Protein AF-A0A2N5KAE3-F1 (afdb_monomer)

Structure (mmCIF, N/CA/C/O backbone):
data_AF-A0A2N5KAE3-F1
#
_entry.id   AF-A0A2N5KAE3-F1
#
loop_
_atom_site.group_PDB
_atom_site.id
_atom_site.type_symbol
_atom_site.label_atom_id
_atom_site.label_alt_id
_atom_site.label_comp_id
_atom_site.label_asym_id
_atom_site.label_entity_id
_atom_site.label_seq_id
_atom_site.pdbx_PDB_ins_code
_atom_site.Cartn_x
_atom_site.Cartn_y
_a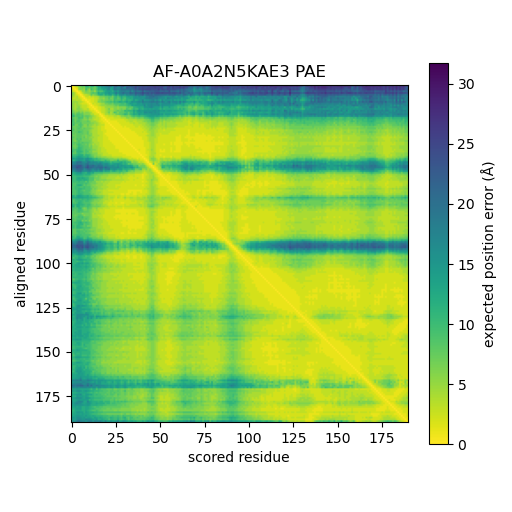tom_site.Cartn_z
_atom_site.occupancy
_atom_site.B_iso_or_equiv
_atom_site.auth_seq_id
_atom_site.auth_comp_id
_atom_site.auth_asym_id
_atom_site.auth_atom_id
_atom_site.pdbx_PDB_model_num
ATOM 1 N N . LYS A 1 1 ? -20.066 -14.697 -28.330 1.00 59.62 1 LYS A N 1
ATOM 2 C CA . LYS A 1 1 ? -19.475 -15.801 -27.531 1.00 59.62 1 LYS A CA 1
ATOM 3 C C . LYS A 1 1 ? -18.032 -15.978 -27.972 1.00 59.62 1 LYS A C 1
ATOM 5 O O . LYS A 1 1 ? -17.812 -16.002 -29.175 1.00 59.62 1 LYS A O 1
ATOM 10 N N . LEU A 1 2 ? -17.093 -16.098 -27.032 1.00 71.88 2 LEU A N 1
ATOM 11 C CA . LEU A 1 2 ? -15.656 -16.248 -27.317 1.00 71.88 2 LEU A CA 1
ATOM 12 C C . LEU A 1 2 ? -15.331 -17.506 -28.150 1.00 71.88 2 LEU A C 1
ATOM 14 O O . LEU A 1 2 ? -14.350 -17.514 -28.876 1.00 71.88 2 LEU A O 1
ATOM 18 N N . THR A 1 3 ? -16.188 -18.531 -28.104 1.00 75.56 3 THR A N 1
ATOM 19 C CA . THR A 1 3 ? -16.020 -19.814 -28.813 1.00 75.56 3 THR A CA 1
ATOM 20 C C . THR A 1 3 ? -16.854 -19.956 -30.089 1.00 75.56 3 THR A C 1
ATOM 22 O O . THR A 1 3 ? -17.119 -21.068 -30.532 1.00 75.56 3 THR A O 1
ATOM 25 N N . GLY A 1 4 ? -17.401 -18.867 -30.638 1.00 79.88 4 GLY A N 1
ATOM 26 C CA . GLY A 1 4 ? -18.246 -18.946 -31.842 1.00 79.88 4 GLY A CA 1
ATOM 27 C C . GLY A 1 4 ? -19.572 -19.714 -31.684 1.00 79.88 4 GLY A C 1
ATOM 28 O O . GLY A 1 4 ? -20.353 -19.750 -32.625 1.00 79.88 4 GLY A O 1
ATOM 29 N N . GLY A 1 5 ? -19.882 -20.267 -30.504 1.00 79.00 5 GLY A N 1
ATOM 30 C CA . GLY A 1 5 ? -21.123 -21.009 -30.244 1.00 79.00 5 GLY A CA 1
ATOM 31 C C . GLY A 1 5 ? -20.917 -22.416 -29.683 1.00 79.00 5 GLY A C 1
ATOM 32 O O . GLY A 1 5 ? -21.844 -22.935 -29.062 1.00 79.00 5 GLY A O 1
ATOM 33 N N . GLU A 1 6 ? -19.719 -22.985 -29.818 1.00 80.44 6 GLU A N 1
ATOM 34 C CA . GLU A 1 6 ? -19.387 -24.340 -29.365 1.00 80.44 6 GLU A CA 1
ATOM 35 C C . GLU A 1 6 ? -18.904 -24.379 -27.906 1.00 80.44 6 GLU A C 1
ATOM 37 O O . GLU A 1 6 ? -18.492 -23.367 -27.326 1.00 80.44 6 GLU A O 1
ATOM 42 N N . SER A 1 7 ? -18.994 -25.559 -27.289 1.00 86.38 7 SER A N 1
ATOM 43 C CA . SER A 1 7 ? -18.488 -25.800 -25.93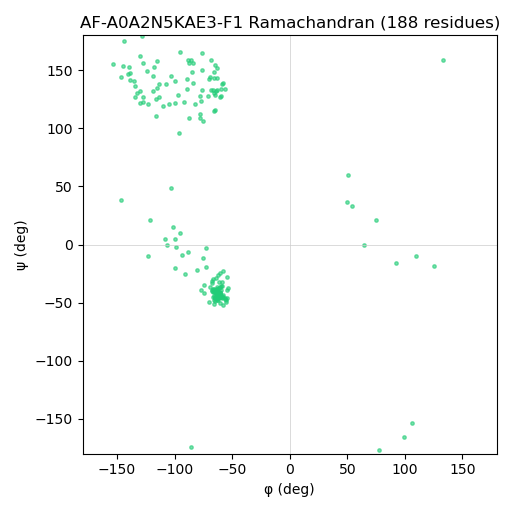5 1.00 86.38 7 SER A CA 1
ATOM 44 C C . SER A 1 7 ? -16.960 -25.749 -25.922 1.00 86.38 7 SER A C 1
ATOM 46 O O . SER A 1 7 ? -16.322 -26.421 -26.727 1.00 86.38 7 SER A O 1
ATOM 48 N N . VAL A 1 8 ? -16.372 -25.029 -24.960 1.00 85.81 8 VAL A N 1
ATOM 49 C CA . VAL A 1 8 ? -14.909 -24.966 -24.750 1.00 85.81 8 VAL A CA 1
ATOM 50 C C . VAL A 1 8 ? -14.266 -26.348 -24.592 1.00 85.81 8 VAL A C 1
ATOM 52 O O . VAL A 1 8 ? -13.110 -26.523 -24.946 1.00 85.81 8 VAL A O 1
ATOM 55 N N . HIS A 1 9 ? -15.016 -27.335 -24.093 1.00 85.81 9 HIS A N 1
ATOM 56 C CA . HIS A 1 9 ? -14.531 -28.700 -23.869 1.00 85.81 9 HIS A CA 1
ATOM 57 C C . HIS A 1 9 ? -14.389 -29.530 -25.151 1.00 85.81 9 HIS A C 1
ATOM 59 O O . HIS A 1 9 ? -13.840 -30.625 -25.097 1.00 85.81 9 HIS A O 1
ATOM 65 N N . LEU A 1 10 ? -14.931 -29.045 -26.271 1.00 88.50 10 LEU A N 1
ATOM 66 C CA . LEU A 1 10 ? -14.898 -29.722 -27.570 1.00 88.50 10 LEU A CA 1
ATOM 67 C C . LEU A 1 10 ? -13.925 -29.058 -28.551 1.00 88.50 10 LEU A C 1
ATOM 69 O O . LEU A 1 10 ? -13.804 -29.516 -29.682 1.00 88.50 10 LEU A O 1
ATOM 73 N N . LEU A 1 11 ? -13.260 -27.977 -28.133 1.00 86.75 11 LEU A N 1
ATOM 74 C CA . LEU A 1 11 ? -12.278 -27.279 -28.949 1.00 86.75 11 LEU A CA 1
ATOM 75 C C . LEU A 1 11 ? -10.890 -27.883 -28.742 1.00 86.75 11 LEU A C 1
ATOM 77 O O . LEU A 1 11 ? -10.501 -28.216 -27.621 1.00 86.75 11 LEU A O 1
ATOM 81 N N . ASP A 1 12 ? -10.130 -27.960 -29.829 1.00 87.31 12 ASP A N 1
ATOM 82 C CA . ASP A 1 12 ? -8.709 -28.272 -29.765 1.00 87.31 12 ASP A CA 1
ATOM 83 C C . ASP A 1 12 ? -7.938 -27.164 -29.040 1.00 87.31 12 ASP A C 1
ATOM 85 O O . ASP A 1 12 ? -8.326 -25.989 -29.029 1.00 87.31 12 ASP A O 1
ATOM 89 N N . TRP A 1 13 ? -6.795 -27.536 -28.465 1.00 88.75 13 TRP A N 1
ATOM 90 C CA . TRP A 1 13 ? -5.877 -26.562 -27.888 1.00 88.75 13 TRP A CA 1
ATOM 91 C C . TRP A 1 13 ? -5.429 -25.544 -28.953 1.00 88.75 13 TRP A C 1
ATOM 93 O O . TRP A 1 13 ? -5.140 -25.935 -30.092 1.00 88.75 13 TRP A O 1
ATOM 103 N N . PRO A 1 14 ? -5.333 -24.243 -28.620 1.00 86.06 14 PRO A N 1
ATOM 104 C CA . PRO A 1 14 ? -4.878 -23.238 -29.568 1.00 86.06 14 PRO A CA 1
ATOM 105 C C . PRO A 1 14 ? -3.468 -23.555 -30.071 1.00 86.06 14 PRO A C 1
ATOM 107 O O . PRO A 1 14 ? -2.571 -23.928 -29.312 1.00 86.06 14 PRO A O 1
ATOM 110 N N . LYS A 1 15 ? -3.259 -23.370 -31.374 1.00 88.06 15 LYS A N 1
ATOM 111 C CA . LYS A 1 15 ? -1.925 -23.473 -31.971 1.00 88.06 15 LYS A CA 1
ATOM 112 C C . LYS A 1 15 ? -1.067 -22.304 -31.491 1.00 88.06 15 LYS A C 1
ATOM 114 O O . LYS A 1 15 ? -1.563 -21.191 -31.326 1.00 88.06 15 LYS A O 1
ATOM 119 N N . THR A 1 16 ? 0.221 -22.556 -31.291 1.00 90.12 16 THR A N 1
ATOM 120 C CA . THR A 1 16 ? 1.186 -21.524 -30.899 1.00 90.12 16 THR A CA 1
ATOM 121 C C . THR A 1 16 ? 1.242 -20.415 -31.948 1.00 90.12 16 THR A C 1
ATOM 123 O O . THR A 1 16 ? 1.417 -20.696 -33.136 1.00 90.12 16 THR A O 1
ATOM 126 N N . GLY A 1 17 ? 1.084 -19.169 -31.502 1.00 87.06 17 GLY A N 1
ATOM 127 C CA . GLY A 1 17 ? 1.242 -17.975 -32.329 1.00 87.06 17 GLY A CA 1
ATOM 128 C C . GLY A 1 17 ? 2.692 -17.493 -32.400 1.00 87.06 17 GLY A C 1
ATOM 129 O O . GLY A 1 17 ? 3.605 -18.134 -31.880 1.00 87.06 17 GLY A O 1
ATOM 130 N N . ALA A 1 18 ? 2.895 -16.340 -33.038 1.00 90.94 18 ALA A N 1
ATOM 131 C CA . ALA A 1 18 ? 4.181 -15.653 -33.024 1.00 90.94 18 ALA A CA 1
ATOM 132 C C . ALA A 1 18 ? 4.477 -15.078 -31.630 1.00 90.94 18 ALA A C 1
ATOM 134 O O . ALA A 1 18 ? 3.575 -14.581 -30.953 1.00 90.94 18 ALA A O 1
ATOM 135 N N . ILE A 1 19 ? 5.745 -15.129 -31.227 1.00 91.31 19 ILE A N 1
ATOM 136 C CA . ILE A 1 19 ? 6.229 -14.521 -29.988 1.00 91.31 19 ILE A CA 1
ATOM 137 C C . ILE A 1 19 ? 6.639 -13.079 -30.288 1.00 91.31 19 ILE A C 1
ATOM 139 O O . ILE A 1 19 ? 7.316 -12.815 -31.281 1.00 91.31 19 ILE A O 1
ATOM 143 N N . ASN A 1 20 ? 6.217 -12.148 -29.434 1.00 92.38 20 ASN A N 1
ATOM 144 C CA . ASN A 1 20 ? 6.686 -10.770 -29.479 1.00 92.38 20 ASN A CA 1
ATOM 145 C C . ASN A 1 20 ? 7.833 -10.598 -28.474 1.00 92.38 20 ASN A C 1
ATOM 147 O O . ASN A 1 20 ? 7.586 -10.382 -27.290 1.00 92.38 20 ASN A O 1
ATOM 151 N N . GLU A 1 21 ? 9.070 -10.713 -28.958 1.00 92.94 21 GLU A N 1
ATOM 152 C CA . GLU A 1 21 ? 10.282 -10.619 -28.130 1.00 92.94 21 GLU A CA 1
ATOM 153 C C . GLU A 1 21 ? 10.383 -9.276 -27.395 1.00 92.94 21 GLU A C 1
ATOM 155 O O . GLU A 1 21 ? 10.735 -9.247 -26.224 1.00 92.94 21 GLU A O 1
ATOM 160 N N . ALA A 1 22 ? 9.946 -8.172 -28.013 1.00 90.06 22 ALA A N 1
ATOM 161 C CA . ALA A 1 22 ? 9.988 -6.857 -27.370 1.00 90.06 22 ALA A CA 1
ATOM 162 C C . ALA A 1 22 ? 9.131 -6.802 -26.093 1.00 90.06 22 ALA A C 1
ATOM 164 O O . ALA A 1 22 ? 9.535 -6.209 -25.097 1.00 90.06 22 ALA A O 1
ATOM 165 N N . VAL A 1 23 ? 7.970 -7.465 -26.097 1.00 91.06 23 VAL A N 1
ATOM 166 C CA . VAL A 1 23 ? 7.113 -7.566 -24.903 1.00 91.06 23 VAL A CA 1
ATOM 167 C C . VAL A 1 23 ? 7.769 -8.441 -23.837 1.00 91.06 23 VAL A C 1
ATOM 169 O O . VAL A 1 23 ? 7.650 -8.154 -22.646 1.00 91.06 23 VAL A O 1
ATOM 172 N N . LEU A 1 24 ? 8.463 -9.509 -24.239 1.00 91.94 24 LEU A N 1
ATOM 173 C CA . LEU A 1 24 ? 9.192 -10.359 -23.298 1.00 91.94 24 LEU A CA 1
ATOM 174 C C . LEU A 1 24 ? 10.345 -9.602 -22.636 1.00 91.94 24 LEU A C 1
ATOM 176 O O . LEU A 1 24 ? 10.508 -9.718 -21.422 1.00 91.94 24 LEU A O 1
ATOM 180 N N . ASP A 1 25 ? 11.075 -8.791 -23.397 1.00 90.94 25 ASP A N 1
ATOM 181 C CA . ASP A 1 25 ? 12.167 -7.961 -22.888 1.00 90.94 25 ASP A CA 1
ATOM 182 C C . ASP A 1 25 ? 11.655 -6.891 -21.913 1.00 90.94 25 ASP A C 1
ATOM 184 O O . ASP A 1 25 ? 12.184 -6.750 -20.807 1.00 90.94 25 ASP A O 1
ATOM 188 N N . GLU A 1 26 ? 10.569 -6.191 -22.260 1.00 93.12 26 GLU A N 1
ATOM 189 C CA . GLU A 1 26 ? 9.921 -5.226 -21.361 1.00 93.12 26 GLU A CA 1
ATOM 190 C C . GLU A 1 26 ? 9.431 -5.896 -20.068 1.00 93.12 26 GLU A C 1
ATOM 192 O O . GLU A 1 26 ? 9.611 -5.353 -18.973 1.00 93.12 26 GLU A O 1
ATOM 197 N N . MET A 1 27 ? 8.864 -7.104 -20.156 1.00 95.06 27 MET A N 1
ATOM 198 C CA . MET A 1 27 ? 8.457 -7.888 -18.983 1.00 95.06 27 MET A CA 1
ATOM 199 C C . MET A 1 27 ? 9.641 -8.342 -18.133 1.00 95.06 27 MET A C 1
ATOM 201 O O . MET A 1 27 ? 9.555 -8.314 -16.903 1.00 95.06 27 MET A O 1
ATOM 205 N N . ALA A 1 28 ? 10.738 -8.762 -18.760 1.00 93.31 28 ALA A N 1
ATOM 206 C CA . ALA A 1 28 ? 11.955 -9.146 -18.058 1.00 93.31 28 ALA A CA 1
ATOM 207 C C . ALA A 1 28 ? 12.529 -7.952 -17.282 1.00 93.31 28 ALA A C 1
ATOM 209 O O . ALA A 1 28 ? 12.807 -8.074 -16.087 1.00 93.31 28 ALA A O 1
ATOM 210 N N . GLN A 1 29 ? 12.609 -6.779 -17.917 1.00 93.81 29 GLN A N 1
ATOM 211 C CA . GLN A 1 29 ? 13.039 -5.545 -17.264 1.00 93.81 29 GLN A CA 1
ATOM 212 C C . GLN A 1 29 ? 12.095 -5.141 -16.119 1.00 93.81 29 GLN A C 1
ATOM 214 O O . GLN A 1 29 ? 12.560 -4.827 -15.024 1.00 93.81 29 GLN A O 1
ATOM 219 N N . THR A 1 30 ? 10.779 -5.198 -16.341 1.00 96.38 30 THR A N 1
ATOM 220 C CA . THR A 1 30 ? 9.753 -4.889 -15.327 1.00 96.38 30 THR A CA 1
ATOM 221 C C . THR A 1 30 ? 9.945 -5.740 -14.070 1.00 96.38 30 THR A C 1
ATOM 223 O O . THR A 1 30 ? 10.021 -5.208 -12.962 1.00 96.38 30 THR A O 1
ATOM 226 N N . ARG A 1 31 ? 10.103 -7.062 -14.231 1.00 96.62 31 ARG A N 1
ATOM 227 C CA . ARG A 1 31 ? 10.353 -7.978 -13.106 1.00 96.62 31 ARG A CA 1
ATOM 228 C C . ARG A 1 31 ? 11.669 -7.670 -12.402 1.00 96.62 31 ARG A C 1
ATOM 230 O O . ARG A 1 31 ? 11.685 -7.600 -11.178 1.00 96.62 31 ARG A O 1
ATOM 237 N N . ALA A 1 32 ? 12.738 -7.415 -13.156 1.00 95.38 32 ALA A N 1
ATOM 238 C CA . ALA A 1 32 ? 14.031 -7.065 -12.577 1.00 95.38 32 ALA A CA 1
ATOM 239 C C . ALA A 1 32 ? 13.954 -5.791 -11.714 1.00 95.38 32 ALA A C 1
ATOM 241 O O . ALA A 1 32 ? 14.551 -5.742 -10.637 1.00 95.38 32 ALA A O 1
ATOM 242 N N . ILE A 1 33 ? 13.191 -4.778 -12.142 1.00 97.12 33 ILE A N 1
ATOM 243 C CA . ILE A 1 33 ? 12.979 -3.551 -11.362 1.00 97.12 33 ILE A CA 1
ATOM 244 C C . ILE A 1 33 ? 12.220 -3.850 -10.065 1.00 97.12 33 ILE A C 1
ATOM 246 O O . ILE A 1 33 ? 12.633 -3.386 -9.001 1.00 97.12 33 ILE A O 1
ATOM 250 N N . ILE A 1 34 ? 11.145 -4.641 -10.136 1.00 97.81 34 ILE A N 1
ATOM 251 C CA . ILE A 1 34 ? 10.343 -5.029 -8.964 1.00 97.81 34 ILE A CA 1
ATOM 252 C C . ILE A 1 34 ? 11.202 -5.795 -7.959 1.00 97.81 34 ILE A C 1
ATOM 254 O O . ILE A 1 34 ? 11.246 -5.434 -6.784 1.00 97.81 34 ILE A O 1
ATOM 258 N N . GLU A 1 35 ? 11.932 -6.813 -8.414 1.00 96.56 35 GLU A N 1
ATOM 259 C CA . GLU A 1 35 ? 12.795 -7.637 -7.564 1.00 96.56 35 GLU A CA 1
ATOM 260 C C . GLU A 1 35 ? 13.860 -6.792 -6.856 1.00 96.56 35 GLU A C 1
ATOM 262 O O . GLU A 1 35 ? 14.029 -6.894 -5.639 1.00 96.56 35 GLU A O 1
ATOM 267 N N . GLN A 1 36 ? 14.533 -5.896 -7.585 1.00 96.06 36 GLN A N 1
ATOM 268 C CA . GLN A 1 36 ? 15.512 -4.983 -6.996 1.00 96.06 36 GLN A CA 1
ATOM 269 C C . GLN A 1 36 ? 14.873 -3.959 -6.045 1.00 96.06 36 GLN A C 1
ATOM 271 O O . GLN A 1 36 ? 15.453 -3.647 -5.001 1.00 96.06 36 GLN A O 1
ATOM 276 N N . GLY A 1 37 ? 13.689 -3.436 -6.373 1.00 96.31 37 GLY A N 1
ATOM 277 C CA . GLY A 1 37 ? 12.939 -2.505 -5.530 1.00 96.31 37 GLY A CA 1
ATOM 278 C C . GLY A 1 37 ? 12.520 -3.140 -4.203 1.00 96.31 37 GLY A C 1
ATOM 279 O O . GLY A 1 37 ? 12.778 -2.586 -3.130 1.00 96.31 37 GLY A O 1
ATOM 280 N N . LEU A 1 38 ? 11.961 -4.351 -4.254 1.00 95.81 38 LEU A N 1
ATOM 281 C CA . LEU A 1 38 ? 11.627 -5.149 -3.074 1.00 95.81 38 LEU A CA 1
ATOM 282 C C . LEU A 1 38 ? 12.884 -5.519 -2.276 1.00 95.81 38 LEU A C 1
ATOM 284 O O . LEU A 1 38 ? 12.893 -5.388 -1.052 1.00 95.81 38 LEU A O 1
ATOM 288 N N . ALA A 1 39 ? 13.980 -5.894 -2.939 1.00 94.25 39 ALA A N 1
ATOM 289 C CA . ALA A 1 39 ? 15.249 -6.154 -2.263 1.00 94.25 39 ALA A CA 1
ATOM 290 C C . ALA A 1 39 ? 15.770 -4.909 -1.519 1.00 94.25 39 ALA A C 1
ATOM 292 O O . ALA A 1 39 ? 16.200 -5.014 -0.370 1.00 94.25 39 ALA A O 1
ATOM 293 N N . LYS A 1 40 ? 15.665 -3.714 -2.116 1.00 94.00 40 LYS A N 1
ATOM 294 C CA . LYS A 1 40 ? 16.045 -2.435 -1.481 1.00 94.00 40 LYS A CA 1
ATOM 295 C C . LYS A 1 40 ? 15.163 -2.057 -0.297 1.00 94.00 40 LYS A C 1
ATOM 297 O O . LYS A 1 40 ? 15.648 -1.419 0.635 1.00 94.00 40 LYS A O 1
ATOM 302 N N . ARG A 1 41 ? 13.894 -2.467 -0.280 1.00 93.56 41 ARG A N 1
ATOM 303 C CA . ARG A 1 41 ? 13.039 -2.354 0.915 1.00 93.56 41 ARG A CA 1
ATOM 304 C C . ARG A 1 41 ? 13.532 -3.239 2.058 1.00 93.56 41 ARG A C 1
ATOM 306 O O . ARG A 1 41 ? 13.495 -2.832 3.218 1.00 93.56 41 ARG A O 1
ATOM 313 N N . MET A 1 42 ? 14.002 -4.438 1.722 1.00 89.00 42 MET A N 1
ATOM 314 C CA . MET A 1 42 ? 14.482 -5.433 2.683 1.00 89.00 42 MET A CA 1
ATOM 315 C C . MET A 1 42 ? 15.915 -5.171 3.160 1.00 89.00 42 MET A C 1
ATOM 317 O O . MET A 1 42 ? 16.294 -5.646 4.231 1.00 89.00 42 MET A O 1
ATOM 321 N N . SER A 1 43 ? 16.707 -4.414 2.395 1.00 86.50 43 SER A N 1
ATOM 322 C CA . SER A 1 43 ? 18.085 -4.089 2.753 1.00 86.50 43 SER A CA 1
ATOM 323 C C . SER A 1 43 ? 18.129 -3.230 4.016 1.00 86.50 43 SER A C 1
ATOM 325 O O . SER A 1 43 ? 17.493 -2.175 4.076 1.00 86.50 43 SER A O 1
ATOM 327 N N . LYS A 1 44 ? 18.938 -3.660 4.981 1.00 83.38 44 LYS A N 1
ATOM 328 C CA . LYS A 1 44 ? 19.242 -2.935 6.211 1.00 83.38 44 LYS A CA 1
ATOM 329 C C . LYS A 1 44 ? 20.724 -2.572 6.213 1.00 83.38 44 LYS A C 1
ATOM 331 O O . LYS A 1 44 ? 21.556 -3.426 5.910 1.00 83.38 44 LYS A O 1
ATOM 336 N N . SER A 1 45 ? 21.045 -1.338 6.574 1.00 78.44 45 SER A N 1
ATOM 337 C CA . SER A 1 45 ? 22.411 -0.882 6.844 1.00 78.44 45 SER A CA 1
ATOM 338 C C . SER A 1 45 ? 22.457 -0.187 8.207 1.00 78.44 45 SER A C 1
ATOM 340 O O . SER A 1 45 ? 21.433 -0.065 8.881 1.00 78.44 45 SER A O 1
ATOM 342 N N . ASP A 1 46 ? 23.634 0.278 8.624 1.00 76.06 46 ASP A N 1
ATOM 343 C CA . ASP A 1 46 ? 23.769 1.066 9.855 1.00 76.06 46 ASP A CA 1
ATOM 344 C C . ASP A 1 46 ? 22.986 2.391 9.787 1.00 76.06 46 ASP A C 1
ATOM 346 O O . ASP A 1 46 ? 22.554 2.908 10.816 1.00 76.06 46 ASP A O 1
ATOM 350 N N . SER A 1 47 ? 22.773 2.922 8.577 1.00 71.19 47 SER A N 1
ATOM 351 C CA . SER A 1 47 ? 22.062 4.179 8.323 1.00 71.19 47 SER A CA 1
ATOM 352 C C . SER A 1 47 ? 20.604 3.997 7.893 1.00 71.19 47 SER A C 1
ATOM 354 O O . SER A 1 47 ? 19.823 4.936 8.012 1.00 71.19 47 SER A O 1
ATOM 356 N N . GLU A 1 48 ? 20.217 2.819 7.394 1.00 74.81 48 GLU A N 1
ATOM 357 C CA . GLU A 1 48 ? 18.891 2.580 6.818 1.00 74.81 48 GLU A CA 1
ATOM 358 C C . GLU A 1 48 ? 18.201 1.368 7.441 1.00 74.81 48 GLU A C 1
ATOM 360 O O . GLU A 1 48 ? 18.721 0.248 7.453 1.00 74.81 48 GLU A O 1
ATOM 365 N N . GLN A 1 49 ? 16.974 1.583 7.912 1.00 80.31 49 GLN A N 1
ATOM 366 C CA . GLN A 1 49 ? 16.122 0.509 8.406 1.00 80.31 49 GLN A CA 1
ATOM 367 C C . GLN A 1 49 ? 15.364 -0.175 7.265 1.00 80.31 49 GLN A C 1
ATOM 369 O O . GLN A 1 49 ? 15.108 0.399 6.206 1.00 80.31 49 GLN A O 1
ATOM 374 N N . GLN A 1 50 ? 14.975 -1.422 7.518 1.00 89.25 50 GLN A N 1
ATOM 375 C CA . GLN A 1 50 ? 14.077 -2.165 6.647 1.00 89.25 50 GLN A CA 1
ATOM 376 C C . GLN A 1 50 ? 12.706 -1.480 6.593 1.00 89.25 50 GLN A C 1
ATOM 378 O O . GLN A 1 50 ? 12.113 -1.190 7.632 1.00 89.25 50 GLN A O 1
ATOM 383 N N . VAL A 1 51 ? 12.164 -1.316 5.386 1.00 91.94 51 VAL A N 1
ATOM 384 C CA . VAL A 1 51 ? 10.832 -0.742 5.172 1.00 91.94 51 VAL A CA 1
ATOM 385 C C . VAL A 1 51 ? 9.888 -1.832 4.684 1.00 91.94 51 VAL A C 1
ATOM 387 O O . VAL A 1 51 ? 10.085 -2.428 3.628 1.00 91.94 51 VAL A O 1
ATOM 390 N N . LYS A 1 52 ? 8.827 -2.103 5.441 1.00 92.19 52 LYS A N 1
ATOM 391 C CA . LYS A 1 52 ? 7.823 -3.108 5.061 1.00 92.19 52 LYS A CA 1
ATOM 392 C C . LYS A 1 52 ? 7.088 -2.660 3.795 1.00 92.19 52 LYS A C 1
ATOM 394 O O . LYS A 1 52 ? 6.787 -1.481 3.659 1.00 92.19 52 LYS A O 1
ATOM 399 N N . VAL A 1 53 ? 6.738 -3.587 2.900 1.00 93.31 53 VAL A N 1
ATOM 400 C CA . VAL A 1 53 ? 6.084 -3.262 1.611 1.00 93.31 53 VAL A CA 1
ATOM 401 C C . VAL A 1 53 ? 4.816 -2.429 1.798 1.00 93.31 53 VAL A C 1
ATOM 403 O O . VAL A 1 53 ? 4.613 -1.462 1.086 1.00 93.31 53 VAL A O 1
ATOM 406 N N . ARG A 1 54 ? 4.014 -2.719 2.825 1.00 91.75 54 ARG A N 1
ATOM 407 C CA . ARG A 1 54 ? 2.803 -1.961 3.191 1.00 91.75 54 ARG A CA 1
ATOM 408 C C . ARG A 1 54 ? 3.020 -0.472 3.501 1.00 91.75 54 ARG A C 1
ATOM 410 O O . ARG A 1 54 ? 2.061 0.287 3.439 1.00 91.75 54 ARG A O 1
ATOM 417 N N . GLN A 1 55 ? 4.240 -0.071 3.872 1.00 95.69 55 GLN A N 1
ATOM 418 C CA . GLN A 1 55 ? 4.591 1.330 4.068 1.00 95.69 55 GLN A CA 1
ATOM 419 C C . GLN A 1 55 ? 4.806 1.932 2.676 1.00 95.69 55 GLN A C 1
ATOM 421 O O . GLN A 1 55 ? 5.788 1.567 2.010 1.00 95.69 55 GLN A O 1
ATOM 426 N N . PRO A 1 56 ? 3.893 2.802 2.207 1.00 96.81 56 PRO A N 1
ATOM 427 C CA . PRO A 1 56 ? 4.069 3.450 0.922 1.00 96.81 56 PRO A CA 1
ATOM 428 C C . PRO A 1 56 ? 5.314 4.330 0.975 1.00 96.81 56 PRO A C 1
ATOM 430 O O . PRO A 1 56 ? 5.624 4.933 2.008 1.00 96.81 56 PRO A O 1
ATOM 433 N N . LEU A 1 57 ? 6.026 4.374 -0.144 1.00 97.06 57 LEU A N 1
ATOM 434 C CA . LEU A 1 57 ? 7.165 5.263 -0.337 1.00 97.06 57 LEU A CA 1
ATOM 435 C C . LEU A 1 57 ? 6.855 6.261 -1.442 1.00 97.06 57 LEU A C 1
ATOM 437 O O . LEU A 1 57 ? 5.983 6.032 -2.281 1.00 97.06 57 LEU A O 1
ATOM 441 N N . ASN A 1 58 ? 7.566 7.379 -1.430 1.00 97.62 58 ASN A N 1
ATOM 442 C CA . ASN A 1 58 ? 7.313 8.458 -2.367 1.00 97.62 58 ASN A CA 1
ATOM 443 C C . ASN A 1 58 ? 7.629 8.026 -3.806 1.00 97.62 58 ASN A C 1
ATOM 445 O O . ASN A 1 58 ? 6.780 8.122 -4.689 1.00 97.62 58 ASN A O 1
ATOM 449 N N . GLN A 1 59 ? 8.820 7.475 -4.044 1.00 97.75 59 GLN A N 1
ATOM 450 C CA . GLN A 1 59 ? 9.228 7.154 -5.407 1.00 97.75 59 GLN A CA 1
ATOM 451 C C . GLN A 1 59 ? 10.241 6.015 -5.520 1.00 97.75 59 GLN A C 1
ATOM 453 O O . GLN A 1 59 ? 11.044 5.760 -4.620 1.00 97.75 59 GLN A O 1
ATOM 458 N N . LEU A 1 60 ? 10.227 5.379 -6.690 1.00 98.06 60 LEU A N 1
ATOM 459 C CA . LEU A 1 60 ? 11.264 4.485 -7.189 1.00 98.06 60 LEU A CA 1
ATOM 460 C C . LEU A 1 60 ? 11.837 5.057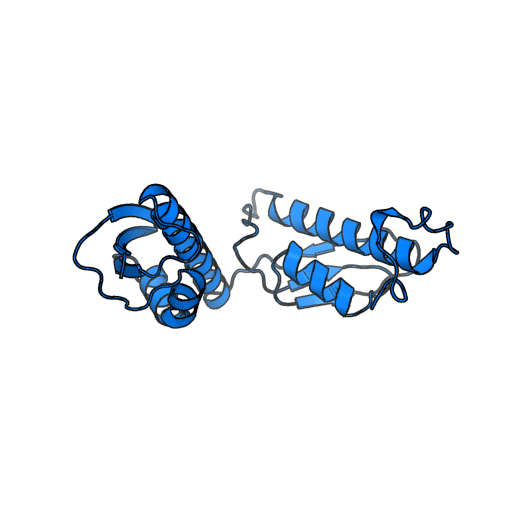 -8.486 1.00 98.06 60 LEU A C 1
ATOM 462 O O . LEU A 1 60 ? 11.095 5.428 -9.393 1.00 98.06 60 LEU A O 1
ATOM 466 N N . GLY A 1 61 ? 13.162 5.097 -8.579 1.00 97.62 61 GLY A N 1
ATOM 467 C CA . GLY A 1 61 ? 13.884 5.418 -9.804 1.00 97.62 61 GLY A CA 1
ATOM 468 C C . GLY A 1 61 ? 14.451 4.158 -10.454 1.00 97.62 61 GLY A C 1
ATOM 469 O O . GLY A 1 61 ? 14.889 3.249 -9.750 1.00 97.62 61 GLY A O 1
ATOM 470 N N . TYR A 1 62 ? 14.490 4.097 -11.782 1.00 96.81 62 TYR A N 1
ATOM 471 C CA . TYR A 1 62 ? 15.158 3.012 -12.508 1.00 96.81 62 TYR A CA 1
ATOM 472 C C . TYR A 1 62 ? 15.933 3.529 -13.723 1.00 96.81 62 TYR A C 1
ATOM 474 O O . TYR A 1 62 ? 15.524 4.510 -14.343 1.00 96.81 62 TYR A O 1
ATOM 482 N N . SER A 1 63 ? 17.051 2.882 -14.058 1.00 94.62 63 SER A N 1
ATOM 483 C CA . SER A 1 63 ? 17.801 3.139 -15.295 1.00 94.62 63 SER A CA 1
ATOM 484 C C . SER A 1 63 ? 17.432 2.167 -16.420 1.00 94.62 63 SER A C 1
ATOM 486 O O . SER A 1 63 ? 16.821 1.121 -16.188 1.00 94.62 63 SER A O 1
ATOM 488 N N . GLY A 1 64 ? 17.840 2.516 -17.639 1.00 90.12 64 GLY A N 1
ATOM 489 C CA . GLY A 1 64 ? 17.633 1.724 -18.850 1.00 90.12 64 GLY A CA 1
ATOM 490 C C . GLY A 1 64 ? 16.452 2.217 -19.683 1.00 90.12 64 GLY A C 1
ATOM 491 O O . GLY A 1 64 ? 15.932 3.321 -19.479 1.00 90.12 64 GLY A O 1
ATOM 492 N N . LYS A 1 65 ? 16.022 1.381 -20.631 1.00 91.12 65 LYS A N 1
ATOM 493 C CA . LYS A 1 65 ? 14.937 1.695 -21.565 1.00 91.12 65 LYS A CA 1
ATOM 494 C C . LYS A 1 65 ? 13.661 2.066 -20.815 1.00 91.12 65 LYS A C 1
ATOM 496 O O . LYS A 1 65 ? 13.263 1.387 -19.870 1.00 91.12 65 LYS A O 1
ATOM 501 N N . ARG A 1 66 ? 13.008 3.144 -21.242 1.00 92.81 66 ARG A N 1
ATOM 502 C CA . ARG A 1 66 ? 11.734 3.559 -20.658 1.00 92.81 66 ARG A CA 1
ATOM 503 C C . ARG A 1 66 ? 10.651 2.522 -20.959 1.00 92.81 66 ARG A C 1
ATOM 505 O O . ARG A 1 66 ? 10.459 2.155 -22.115 1.00 92.81 66 ARG A O 1
ATOM 512 N N . LEU A 1 67 ? 9.933 2.108 -19.922 1.00 93.94 67 LEU A N 1
ATOM 513 C CA . LEU A 1 67 ? 8.801 1.194 -20.022 1.00 93.94 67 LEU A CA 1
ATOM 514 C C . LEU A 1 67 ? 7.499 1.946 -20.331 1.00 93.94 67 LEU A C 1
ATOM 516 O O . LEU A 1 67 ? 7.372 3.149 -20.090 1.00 93.94 67 LEU A O 1
ATOM 520 N N . GLY A 1 68 ? 6.513 1.222 -20.865 1.00 94.75 68 GLY A N 1
ATOM 521 C CA . GLY A 1 68 ? 5.155 1.739 -21.024 1.00 94.75 68 GLY A CA 1
ATOM 522 C C . GLY A 1 68 ? 4.498 2.051 -19.674 1.00 94.75 68 GLY A C 1
ATOM 523 O O . GLY A 1 68 ? 4.788 1.404 -18.669 1.00 94.75 68 GLY A O 1
ATOM 524 N N . GLY A 1 69 ? 3.575 3.018 -19.656 1.00 95.56 69 GLY A N 1
ATOM 525 C CA . GLY A 1 69 ? 2.940 3.493 -18.418 1.00 95.56 69 GLY A CA 1
ATOM 526 C C . GLY A 1 69 ? 2.197 2.407 -17.630 1.00 95.56 69 GLY A C 1
ATOM 527 O O . GLY A 1 69 ? 2.214 2.432 -16.405 1.00 95.56 69 GLY A O 1
ATOM 528 N N . GLU A 1 70 ? 1.616 1.413 -18.310 1.00 96.38 70 GLU A N 1
ATOM 529 C CA . GLU A 1 70 ? 0.977 0.260 -17.654 1.00 96.38 70 GLU A CA 1
ATOM 530 C C . GLU A 1 70 ? 1.986 -0.575 -16.851 1.00 96.38 70 GLU A C 1
ATOM 532 O O . GLU A 1 70 ? 1.681 -1.051 -15.762 1.00 96.38 70 GLU A O 1
ATOM 537 N N . LEU A 1 71 ? 3.217 -0.713 -17.348 1.00 97.25 71 LEU A N 1
ATOM 538 C CA . LEU A 1 71 ? 4.268 -1.472 -16.670 1.00 97.25 71 LEU A CA 1
ATOM 539 C C . LEU A 1 71 ? 4.860 -0.680 -15.511 1.00 97.25 71 LEU A C 1
ATOM 541 O O . LEU A 1 71 ? 5.109 -1.239 -14.447 1.00 97.25 71 LEU A O 1
ATOM 545 N N . GLU A 1 72 ? 5.032 0.632 -15.691 1.00 97.75 72 GLU A N 1
ATOM 546 C CA . GLU A 1 72 ? 5.408 1.537 -14.601 1.00 97.75 72 GLU A CA 1
ATOM 547 C C . GLU A 1 72 ? 4.355 1.519 -13.479 1.00 97.75 72 GLU A C 1
ATOM 549 O O . GLU A 1 72 ? 4.721 1.540 -12.305 1.00 97.75 72 GLU A O 1
ATOM 554 N N . GLN A 1 73 ? 3.065 1.393 -13.813 1.00 98.00 73 GLN A N 1
ATOM 555 C CA . GLN A 1 73 ? 1.996 1.228 -12.827 1.00 98.00 73 GLN A CA 1
ATOM 556 C C . GLN A 1 73 ? 2.092 -0.113 -12.086 1.00 98.00 73 GLN A C 1
ATOM 558 O O . GLN A 1 73 ? 2.019 -0.123 -10.860 1.00 98.00 73 GLN A O 1
ATOM 563 N N . ILE A 1 74 ? 2.327 -1.224 -12.792 1.00 98.00 74 ILE A N 1
ATOM 564 C CA . ILE A 1 74 ? 2.545 -2.532 -12.147 1.00 98.00 74 ILE A CA 1
ATOM 565 C C . ILE A 1 74 ? 3.736 -2.454 -11.180 1.00 98.00 74 ILE A C 1
ATOM 567 O O . ILE A 1 74 ? 3.647 -2.923 -10.049 1.00 98.00 74 ILE A O 1
ATOM 571 N N . ILE A 1 75 ? 4.838 -1.806 -11.579 1.00 98.25 75 ILE A N 1
ATOM 572 C CA . ILE A 1 75 ? 5.994 -1.585 -10.695 1.00 98.25 75 ILE A CA 1
ATOM 573 C C . ILE A 1 75 ? 5.586 -0.774 -9.459 1.00 98.25 75 ILE A C 1
ATOM 575 O O . ILE A 1 75 ? 5.981 -1.116 -8.341 1.00 98.25 75 ILE A O 1
ATOM 579 N N . ALA A 1 76 ? 4.808 0.295 -9.649 1.00 98.25 76 ALA A N 1
ATOM 580 C CA . ALA A 1 76 ? 4.348 1.150 -8.561 1.00 98.25 76 ALA A CA 1
ATOM 581 C C . ALA A 1 76 ? 3.502 0.377 -7.541 1.00 98.25 76 ALA A C 1
ATOM 583 O O . ALA A 1 76 ? 3.694 0.546 -6.337 1.00 98.25 76 ALA A O 1
ATOM 584 N N . GLU A 1 77 ? 2.608 -0.490 -8.014 1.00 97.62 77 GLU A N 1
ATOM 585 C CA . GLU A 1 77 ? 1.720 -1.307 -7.184 1.00 97.62 77 GLU A CA 1
ATOM 586 C C . GLU A 1 77 ? 2.490 -2.406 -6.437 1.00 97.62 77 GLU A C 1
ATOM 588 O O . GLU A 1 77 ? 2.386 -2.503 -5.213 1.00 97.62 77 GLU A O 1
ATOM 593 N N . GLU A 1 78 ? 3.336 -3.168 -7.136 1.00 97.62 78 GLU A N 1
ATOM 594 C CA . GLU A 1 78 ? 4.104 -4.279 -6.555 1.00 97.62 78 GLU A CA 1
ATOM 595 C C . GLU A 1 78 ? 5.140 -3.801 -5.529 1.00 97.62 78 GLU A C 1
ATOM 597 O O . GLU A 1 78 ? 5.319 -4.401 -4.465 1.00 97.62 78 GLU A O 1
ATOM 602 N N . VAL A 1 79 ? 5.815 -2.680 -5.809 1.00 97.19 79 VAL A N 1
ATOM 603 C CA . VAL A 1 79 ? 6.793 -2.087 -4.884 1.00 97.19 79 VAL A CA 1
ATOM 604 C C . VAL A 1 79 ? 6.126 -1.107 -3.908 1.00 97.19 79 VAL A C 1
ATOM 606 O O . VAL A 1 79 ? 6.785 -0.648 -2.978 1.00 97.19 79 VAL A O 1
ATOM 609 N N . ASN A 1 80 ? 4.835 -0.797 -4.049 1.00 97.50 80 ASN A N 1
ATOM 610 C CA . ASN A 1 80 ? 4.074 0.182 -3.259 1.00 97.50 80 ASN A CA 1
ATOM 611 C C . ASN A 1 80 ? 4.752 1.566 -3.160 1.00 97.50 80 ASN A C 1
ATOM 613 O O . ASN A 1 80 ? 5.112 2.036 -2.073 1.00 97.50 80 ASN A O 1
ATOM 617 N N . VAL A 1 81 ? 4.969 2.211 -4.303 1.00 98.00 81 VAL A N 1
ATOM 618 C CA . VAL A 1 81 ? 5.494 3.584 -4.394 1.00 98.00 81 VAL A CA 1
ATOM 619 C C . VAL A 1 81 ? 4.485 4.509 -5.070 1.00 98.00 81 VAL A C 1
ATOM 621 O O . VAL A 1 81 ? 3.676 4.056 -5.873 1.00 98.00 81 VAL A O 1
ATOM 624 N N . LYS A 1 82 ? 4.511 5.812 -4.764 1.00 97.75 82 LYS A N 1
ATOM 625 C CA . LYS A 1 82 ? 3.606 6.782 -5.411 1.00 97.75 82 LYS A CA 1
ATOM 626 C C . LYS A 1 82 ? 4.012 7.095 -6.844 1.00 97.75 82 LYS A C 1
ATOM 628 O O . LYS A 1 82 ? 3.146 7.302 -7.690 1.00 97.75 82 LYS A O 1
ATOM 633 N N . HIS A 1 83 ? 5.314 7.113 -7.113 1.00 97.88 83 HIS A N 1
ATOM 634 C CA . HIS A 1 83 ? 5.857 7.477 -8.415 1.00 97.88 83 HIS A CA 1
ATOM 635 C C . HIS A 1 83 ? 6.953 6.512 -8.864 1.00 97.88 83 HIS A C 1
ATOM 637 O O . HIS A 1 83 ? 7.800 6.095 -8.075 1.00 97.88 83 HIS A O 1
ATOM 643 N N . VAL A 1 84 ? 6.959 6.197 -10.157 1.00 98.12 84 VAL A N 1
ATOM 644 C CA . VAL A 1 84 ? 8.031 5.452 -10.820 1.00 98.12 84 VAL A CA 1
ATOM 645 C C . VAL A 1 84 ? 8.662 6.372 -11.856 1.00 98.12 84 VAL A C 1
ATOM 647 O O . VAL A 1 84 ? 7.966 6.951 -12.689 1.00 98.12 84 VAL A O 1
ATOM 650 N N . ILE A 1 85 ? 9.977 6.556 -11.766 1.00 97.38 85 ILE A N 1
ATOM 651 C CA . ILE A 1 85 ? 10.723 7.525 -12.570 1.00 97.38 85 ILE A CA 1
ATOM 652 C C . ILE A 1 85 ? 11.817 6.795 -13.343 1.00 97.38 85 ILE A C 1
ATOM 654 O O . ILE A 1 85 ? 12.708 6.179 -12.761 1.00 97.38 85 ILE A O 1
ATOM 658 N N . ASN A 1 86 ? 11.774 6.894 -14.669 1.00 96.00 86 ASN A N 1
ATOM 659 C CA . ASN A 1 86 ? 12.898 6.495 -15.504 1.00 96.00 86 ASN A CA 1
ATOM 660 C C . ASN A 1 86 ? 13.988 7.580 -15.458 1.00 96.00 86 ASN A C 1
ATOM 662 O O . ASN A 1 86 ? 13.729 8.735 -15.795 1.00 96.00 86 ASN A O 1
ATOM 666 N N . ASN A 1 87 ? 15.203 7.195 -15.074 1.00 94.50 87 ASN A N 1
ATOM 667 C CA . ASN A 1 87 ? 16.371 8.071 -14.962 1.00 94.50 87 ASN A CA 1
ATOM 668 C C . ASN A 1 87 ? 17.256 8.058 -16.226 1.00 94.50 87 ASN A C 1
ATOM 670 O O . ASN A 1 87 ? 18.362 8.596 -16.203 1.00 94.50 87 ASN A O 1
ATOM 674 N N . 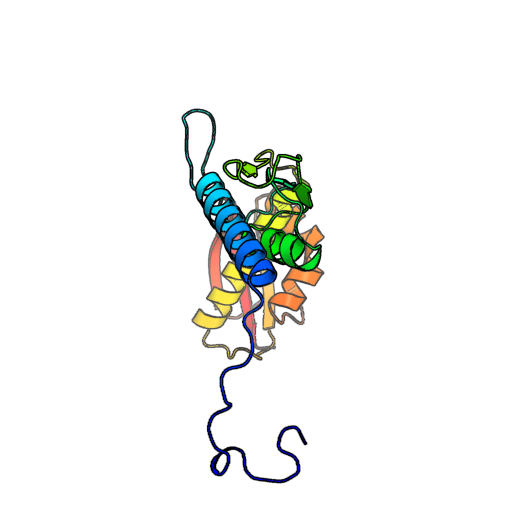GLY A 1 88 ? 16.788 7.449 -17.320 1.00 89.00 88 GLY A N 1
ATOM 675 C CA . GLY A 1 88 ? 17.558 7.241 -18.545 1.00 89.00 88 GLY A CA 1
ATOM 676 C C . GLY A 1 88 ? 18.571 6.093 -18.456 1.00 89.00 88 GLY A C 1
ATOM 677 O O . GLY A 1 88 ? 18.642 5.363 -17.466 1.00 89.00 88 GLY A O 1
ATOM 678 N N . GLY A 1 89 ? 19.340 5.922 -19.528 1.00 83.06 89 GLY A N 1
ATOM 679 C CA . GLY A 1 89 ? 20.305 4.835 -19.721 1.00 83.06 89 GLY A CA 1
ATOM 680 C C . GLY A 1 89 ? 20.160 4.210 -21.106 1.00 83.06 89 GLY A C 1
ATOM 681 O O . GLY A 1 89 ? 19.105 4.349 -21.733 1.00 83.06 89 GLY A O 1
ATOM 682 N N . ASP A 1 90 ? 21.211 3.542 -21.575 1.00 75.88 90 ASP A N 1
ATOM 683 C CA . ASP A 1 90 ? 21.215 2.915 -22.895 1.00 75.88 90 ASP A CA 1
ATOM 684 C C . ASP A 1 90 ? 20.655 1.483 -22.842 1.00 75.88 90 ASP A C 1
ATOM 686 O O . ASP A 1 90 ? 20.626 0.815 -21.802 1.00 75.88 90 ASP A O 1
ATOM 690 N N . GLU A 1 91 ? 20.163 1.001 -23.984 1.00 69.06 91 GLU A N 1
ATOM 691 C CA . GLU A 1 91 ? 19.669 -0.370 -24.129 1.00 69.06 91 GLU A CA 1
ATOM 692 C C . GLU A 1 91 ? 20.848 -1.351 -23.971 1.00 69.06 91 GLU A C 1
ATOM 694 O O . GLU A 1 91 ? 21.788 -1.340 -24.764 1.00 69.06 91 GLU A O 1
ATOM 699 N N . GLY A 1 92 ? 20.815 -2.175 -22.918 1.00 69.25 92 GLY A N 1
ATOM 700 C CA . GLY A 1 92 ? 21.884 -3.123 -22.572 1.00 69.25 92 GLY A CA 1
ATOM 701 C C . GLY A 1 92 ? 22.683 -2.767 -21.314 1.00 69.25 92 GLY A C 1
ATOM 702 O O . GLY A 1 92 ? 23.420 -3.621 -20.815 1.00 69.25 92 GLY A O 1
ATOM 703 N N . ASP A 1 93 ? 22.505 -1.564 -20.760 1.00 76.44 93 ASP A N 1
ATOM 704 C CA . ASP A 1 93 ? 23.055 -1.231 -19.447 1.00 76.44 93 ASP A CA 1
ATOM 705 C C . ASP A 1 93 ? 22.401 -2.072 -18.347 1.00 76.44 93 ASP A C 1
ATOM 707 O O . ASP A 1 93 ? 21.220 -2.432 -18.402 1.00 76.44 93 ASP A O 1
ATOM 711 N N . ALA A 1 94 ? 23.170 -2.362 -17.296 1.00 80.44 94 ALA A N 1
ATOM 712 C CA . ALA A 1 94 ? 22.612 -2.984 -16.107 1.00 80.44 94 ALA A CA 1
ATOM 713 C C . ALA A 1 94 ? 21.535 -2.069 -15.503 1.00 80.44 94 ALA A C 1
ATOM 715 O O . ALA A 1 94 ? 21.784 -0.895 -15.219 1.00 80.44 94 ALA A O 1
ATOM 716 N N . VAL A 1 95 ? 20.341 -2.621 -15.274 1.00 87.69 95 VAL A N 1
ATOM 717 C CA . VAL A 1 95 ? 19.244 -1.901 -14.621 1.00 87.69 95 VAL A CA 1
ATOM 718 C C . VAL A 1 95 ? 19.647 -1.590 -13.184 1.00 87.69 95 VAL A C 1
ATOM 720 O O . VAL A 1 95 ? 19.826 -2.498 -12.369 1.00 87.69 95 VAL A O 1
ATOM 723 N N . VAL A 1 96 ? 19.759 -0.303 -12.874 1.00 92.12 96 VAL A N 1
ATOM 724 C CA . VAL A 1 96 ? 20.019 0.225 -11.539 1.00 92.12 96 VAL A CA 1
ATOM 725 C C . VAL A 1 96 ? 18.723 0.801 -10.998 1.00 92.12 96 VAL A C 1
ATOM 727 O O . VAL A 1 96 ? 18.152 1.727 -11.571 1.00 92.12 96 VAL A O 1
ATOM 730 N N . VAL A 1 97 ? 18.280 0.275 -9.861 1.00 96.00 97 VAL A N 1
ATOM 731 C CA . VAL A 1 97 ? 17.107 0.786 -9.147 1.00 96.00 97 VAL A CA 1
ATOM 732 C C . VAL A 1 97 ? 17.534 1.677 -7.981 1.00 96.00 97 VAL A C 1
ATOM 734 O O . VAL A 1 97 ? 18.487 1.379 -7.257 1.00 96.00 97 VAL A O 1
ATOM 737 N N . THR A 1 98 ? 16.812 2.763 -7.747 1.00 95.44 98 THR A N 1
ATOM 738 C CA . THR A 1 98 ? 16.917 3.606 -6.551 1.00 95.44 98 THR A CA 1
ATOM 739 C C . THR A 1 98 ? 15.554 3.711 -5.883 1.00 95.44 98 THR A C 1
ATOM 741 O O . THR A 1 98 ? 14.520 3.611 -6.535 1.00 95.44 98 THR A O 1
ATOM 744 N N . LEU A 1 99 ? 15.542 3.865 -4.563 1.00 94.81 99 LEU A N 1
ATOM 745 C CA . LEU A 1 99 ? 14.311 3.924 -3.785 1.00 94.81 99 LEU A CA 1
ATOM 746 C C . LEU A 1 99 ? 14.414 5.082 -2.802 1.00 94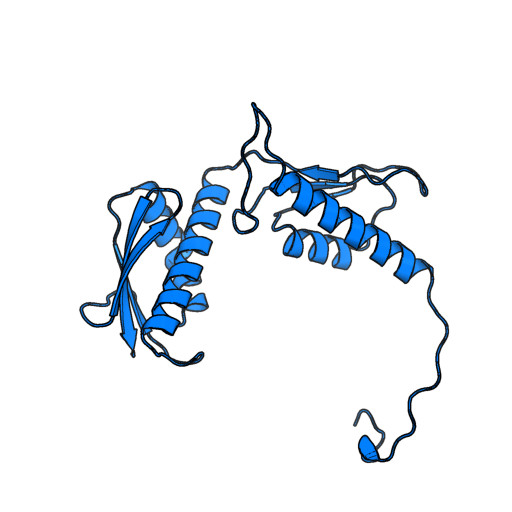.81 99 LEU A C 1
ATOM 748 O O . LEU A 1 99 ? 15.386 5.152 -2.052 1.00 94.81 99 LEU A O 1
ATOM 752 N N . ASP A 1 100 ? 13.423 5.964 -2.822 1.00 94.44 100 ASP A N 1
ATOM 753 C CA . ASP A 1 100 ? 13.289 7.030 -1.838 1.00 94.44 100 ASP A CA 1
ATOM 754 C C . ASP A 1 100 ? 12.713 6.442 -0.545 1.00 94.44 100 ASP A C 1
ATOM 756 O O . ASP A 1 100 ? 11.575 5.965 -0.518 1.00 94.44 100 ASP A O 1
ATOM 760 N N . LYS A 1 101 ? 13.536 6.414 0.505 1.00 91.69 101 LYS A N 1
ATOM 761 C CA . LYS A 1 101 ? 13.179 5.873 1.822 1.00 91.69 101 LYS A CA 1
ATOM 762 C C . LYS A 1 101 ? 12.792 6.962 2.821 1.00 91.69 101 LYS A C 1
ATOM 764 O O . LYS A 1 101 ? 12.524 6.628 3.976 1.00 91.69 101 LYS A O 1
ATOM 769 N N . ASP A 1 102 ? 12.729 8.223 2.402 1.00 91.81 102 ASP A N 1
ATOM 770 C CA . ASP A 1 102 ? 12.293 9.308 3.269 1.00 91.81 102 ASP A CA 1
ATOM 771 C C . ASP A 1 102 ? 10.769 9.243 3.425 1.00 91.81 102 ASP A C 1
ATOM 773 O O . ASP A 1 102 ? 9.986 9.520 2.514 1.00 91.81 102 ASP A O 1
ATOM 777 N N . ILE A 1 103 ? 10.327 8.811 4.607 1.00 93.62 103 ILE A N 1
ATOM 778 C CA . ILE A 1 103 ? 8.906 8.653 4.913 1.00 93.62 103 ILE A CA 1
ATOM 779 C C . ILE A 1 103 ? 8.371 9.987 5.430 1.00 93.62 103 ILE A C 1
ATOM 781 O O . ILE A 1 103 ? 8.658 10.391 6.559 1.00 93.62 103 ILE A O 1
ATOM 785 N N . THR A 1 104 ? 7.552 10.653 4.617 1.00 95.31 104 THR A N 1
ATOM 786 C CA . THR A 1 104 ? 6.831 11.852 5.057 1.00 95.31 104 THR A CA 1
ATOM 787 C C . THR A 1 104 ? 5.760 11.498 6.099 1.00 95.31 104 THR A C 1
ATOM 789 O O . THR A 1 104 ? 5.299 10.350 6.145 1.00 95.31 104 THR A O 1
ATOM 792 N N . PRO A 1 105 ? 5.310 12.459 6.927 1.00 95.38 105 PRO A N 1
ATOM 793 C CA . PRO A 1 105 ? 4.232 12.220 7.887 1.00 95.38 105 PRO A CA 1
ATOM 794 C C . PRO A 1 105 ? 2.958 11.650 7.242 1.00 95.38 105 PRO A C 1
ATOM 796 O O . PRO A 1 105 ? 2.318 10.770 7.809 1.00 95.38 105 PRO A O 1
ATOM 799 N N . GLU A 1 106 ? 2.614 12.099 6.036 1.00 95.19 106 GLU A N 1
ATOM 800 C CA . GLU A 1 106 ? 1.449 11.633 5.273 1.00 95.19 106 GLU A CA 1
ATOM 801 C C . GLU A 1 106 ? 1.613 10.165 4.869 1.00 95.19 106 GLU A C 1
ATOM 803 O O . GLU A 1 106 ? 0.723 9.350 5.107 1.00 95.19 106 GLU A O 1
ATOM 808 N N . LEU A 1 107 ? 2.779 9.799 4.319 1.00 96.31 107 LEU A N 1
ATOM 809 C CA . LEU A 1 107 ? 3.073 8.413 3.953 1.00 96.31 107 LEU A CA 1
ATOM 810 C C . LEU A 1 107 ? 3.078 7.504 5.181 1.00 96.31 107 LEU A C 1
ATOM 812 O O . LEU A 1 107 ? 2.615 6.364 5.106 1.00 96.31 107 LEU A O 1
ATOM 816 N N . LYS A 1 108 ? 3.588 7.987 6.318 1.00 95.62 108 LYS A N 1
ATOM 817 C CA . LYS A 1 108 ? 3.586 7.238 7.577 1.00 95.62 108 LYS A CA 1
ATOM 818 C C . LYS A 1 108 ? 2.163 6.951 8.054 1.00 95.62 108 LYS A C 1
ATOM 820 O O . LYS A 1 108 ? 1.850 5.797 8.345 1.00 95.62 108 LYS A O 1
ATOM 825 N N . ARG A 1 109 ? 1.285 7.960 8.066 1.00 96.19 109 ARG A N 1
ATOM 826 C CA . ARG A 1 109 ? -0.132 7.794 8.433 1.00 96.19 109 ARG A CA 1
ATOM 827 C C . ARG A 1 109 ? -0.875 6.873 7.464 1.00 96.19 109 ARG A C 1
ATOM 829 O O . ARG A 1 109 ? -1.630 6.007 7.904 1.00 96.19 109 ARG A O 1
ATOM 836 N N . GLU A 1 110 ? -0.584 6.949 6.168 1.00 96.50 110 GLU A N 1
ATOM 837 C CA . GLU A 1 110 ? -1.139 6.013 5.186 1.00 96.50 110 GLU A CA 1
ATOM 838 C C . GLU A 1 110 ? -0.668 4.564 5.441 1.00 96.50 110 GLU A C 1
ATOM 840 O O . GLU A 1 110 ? -1.447 3.612 5.344 1.00 96.50 110 GLU A O 1
ATOM 845 N N . GLY A 1 111 ? 0.603 4.378 5.812 1.00 96.00 111 GLY A N 1
ATOM 846 C CA . GLY A 1 111 ? 1.149 3.082 6.225 1.00 96.00 111 GLY A CA 1
ATOM 847 C C . GLY A 1 111 ? 0.484 2.531 7.490 1.00 96.00 111 GLY A C 1
ATOM 848 O O . GLY A 1 111 ? 0.126 1.350 7.532 1.00 96.00 111 GLY A O 1
ATOM 849 N N . MET A 1 112 ? 0.254 3.387 8.491 1.00 96.19 112 MET A N 1
ATOM 850 C CA . MET A 1 112 ? -0.497 3.044 9.705 1.00 96.19 112 MET A CA 1
ATOM 851 C C . MET A 1 112 ? -1.927 2.614 9.375 1.00 96.19 112 MET A C 1
ATOM 853 O O . MET A 1 112 ? -2.371 1.574 9.858 1.00 96.19 112 MET A O 1
ATOM 857 N N . MET A 1 113 ? -2.626 3.344 8.503 1.00 96.25 113 MET A N 1
ATOM 858 C CA . MET A 1 113 ? -3.969 2.975 8.051 1.00 96.25 113 MET A CA 1
ATOM 859 C C . MET A 1 113 ? -3.994 1.592 7.383 1.00 96.25 113 MET A C 1
ATOM 861 O O . MET A 1 113 ? -4.848 0.771 7.723 1.00 96.25 113 MET A O 1
ATOM 865 N N . ARG A 1 114 ? -3.037 1.271 6.502 1.00 95.94 114 ARG A N 1
ATOM 866 C CA . ARG A 1 114 ? -2.964 -0.076 5.902 1.00 95.94 114 ARG A CA 1
ATOM 867 C C . ARG A 1 114 ? -2.761 -1.171 6.948 1.00 95.94 114 ARG A C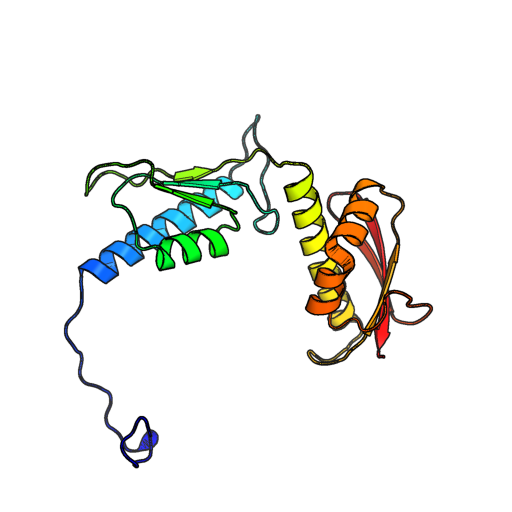 1
ATOM 869 O O . ARG A 1 114 ? -3.329 -2.258 6.832 1.00 95.94 114 ARG A O 1
ATOM 876 N N . GLU A 1 115 ? -1.977 -0.896 7.987 1.00 96.12 115 GLU A N 1
ATOM 877 C CA . GLU A 1 115 ? -1.813 -1.825 9.106 1.00 96.12 115 GLU A CA 1
ATOM 878 C C . GLU A 1 115 ? -3.079 -1.992 9.943 1.00 96.12 115 GLU A C 1
ATOM 880 O O . GLU A 1 115 ? -3.391 -3.115 10.345 1.00 96.12 115 GLU A O 1
ATOM 885 N N . VAL A 1 116 ? -3.825 -0.911 10.173 1.00 96.94 116 VAL A N 1
ATOM 886 C CA . VAL A 1 116 ? -5.145 -0.967 10.812 1.00 96.94 116 VAL A CA 1
ATOM 887 C C . VAL A 1 116 ? -6.068 -1.879 10.007 1.00 96.94 116 VAL A C 1
ATOM 889 O O . VAL A 1 116 ? -6.592 -2.840 10.568 1.00 96.94 116 VAL A O 1
ATOM 892 N N . ILE A 1 117 ? -6.193 -1.662 8.692 1.00 96.94 117 ILE A N 1
ATOM 893 C CA . ILE A 1 117 ? -7.027 -2.493 7.805 1.00 96.94 117 ILE A CA 1
ATOM 894 C C . ILE A 1 117 ? -6.627 -3.968 7.911 1.00 96.94 117 ILE A C 1
ATOM 896 O O . ILE A 1 117 ? -7.483 -4.825 8.127 1.00 96.94 117 ILE A O 1
ATOM 900 N N . ARG A 1 118 ? -5.326 -4.283 7.842 1.00 95.94 118 ARG A N 1
ATOM 901 C CA . ARG A 1 118 ? -4.829 -5.662 7.982 1.00 95.94 118 ARG A CA 1
ATOM 902 C C . ARG A 1 118 ? -5.232 -6.283 9.320 1.00 95.94 118 ARG A C 1
ATOM 904 O O . ARG A 1 118 ? -5.646 -7.442 9.361 1.00 95.94 118 ARG A O 1
ATOM 911 N N . ASN A 1 119 ? -5.083 -5.546 10.417 1.00 97.00 119 ASN A N 1
ATOM 912 C CA . ASN A 1 119 ? -5.434 -6.047 11.743 1.00 97.00 119 ASN A CA 1
ATOM 913 C C . ASN A 1 119 ? -6.946 -6.248 11.896 1.00 97.00 119 ASN A C 1
ATOM 915 O O . ASN A 1 119 ? -7.355 -7.280 12.423 1.00 97.00 119 ASN A O 1
ATOM 919 N N . VAL A 1 120 ? -7.771 -5.344 11.359 1.00 96.81 120 VAL A N 1
ATOM 920 C CA . VAL A 1 120 ? -9.232 -5.509 11.336 1.00 96.81 120 VAL A CA 1
ATOM 921 C C . VAL A 1 120 ? -9.629 -6.729 10.505 1.00 96.81 120 VAL A C 1
ATOM 923 O O . VAL A 1 120 ? -10.431 -7.539 10.959 1.00 96.81 120 VAL A O 1
ATOM 926 N N . GLN A 1 121 ? -9.031 -6.933 9.331 1.00 96.44 121 GLN A N 1
ATOM 927 C CA . GLN A 1 121 ? -9.312 -8.108 8.500 1.00 96.44 121 GLN A CA 1
ATOM 928 C C . GLN A 1 121 ? -8.919 -9.424 9.185 1.00 96.44 121 GLN A C 1
ATOM 930 O O . GLN A 1 121 ? -9.660 -10.410 9.138 1.00 96.44 121 GLN A O 1
ATOM 935 N N . ASN A 1 122 ? -7.792 -9.440 9.899 1.00 96.44 122 ASN A N 1
ATOM 936 C CA . ASN A 1 122 ? -7.415 -10.590 10.719 1.00 96.44 122 ASN A CA 1
ATOM 937 C C . ASN A 1 122 ? -8.404 -10.823 11.866 1.00 96.44 122 ASN A C 1
ATOM 939 O O . ASN A 1 122 ? -8.779 -11.969 12.112 1.00 96.44 122 ASN A O 1
ATOM 943 N N . ALA A 1 123 ? -8.857 -9.760 12.529 1.00 96.62 123 ALA A N 1
ATOM 944 C CA . ALA A 1 123 ? -9.855 -9.849 13.585 1.00 96.62 123 ALA A CA 1
ATOM 945 C C . ALA A 1 123 ? -11.203 -10.368 13.060 1.00 96.62 123 ALA A C 1
ATOM 947 O O . ALA A 1 123 ? -11.796 -11.238 13.688 1.00 96.62 123 ALA A O 1
ATOM 948 N N . ARG A 1 124 ? -11.646 -9.941 11.867 1.00 96.75 124 ARG A N 1
ATOM 949 C CA . ARG A 1 124 ? -12.849 -10.476 11.197 1.00 96.75 124 ARG A CA 1
ATOM 950 C C . ARG A 1 124 ? -12.752 -11.988 11.001 1.00 96.75 124 ARG A C 1
ATOM 952 O O . ARG A 1 124 ? -13.681 -12.722 11.334 1.00 96.75 124 ARG A O 1
ATOM 959 N N . LYS A 1 125 ? -11.600 -12.460 10.516 1.00 96.31 125 LYS A N 1
ATOM 960 C CA . LYS A 1 125 ? -11.332 -13.893 10.339 1.00 96.31 125 LYS A CA 1
ATOM 961 C C . LYS A 1 125 ? -11.326 -14.646 11.674 1.00 96.31 125 LYS A C 1
ATOM 963 O O . LYS A 1 125 ? -11.871 -15.741 11.751 1.00 96.31 125 LYS A O 1
ATOM 968 N N . GLN A 1 126 ? -10.717 -14.079 12.715 1.00 96.25 126 GLN A N 1
ATOM 969 C CA . GLN A 1 126 ? -10.673 -14.685 14.054 1.00 96.25 126 GLN A CA 1
ATOM 970 C C . GLN A 1 126 ? -12.049 -14.727 14.727 1.00 96.25 126 GLN A C 1
ATOM 972 O O . GLN A 1 126 ? -12.356 -15.697 15.415 1.00 96.25 126 GLN A O 1
ATOM 977 N N . ALA A 1 127 ? -12.894 -13.729 14.468 1.00 95.44 127 ALA A N 1
ATOM 978 C CA . ALA A 1 127 ? -14.287 -13.687 14.898 1.00 95.44 127 ALA A CA 1
ATOM 979 C C . ALA A 1 127 ? -15.200 -14.656 14.117 1.00 95.44 127 ALA A C 1
ATOM 981 O O . ALA A 1 127 ? -16.384 -14.759 14.426 1.00 95.44 127 ALA A O 1
ATOM 982 N N . GLY A 1 128 ? -14.673 -15.367 13.110 1.00 95.81 128 GLY A N 1
ATOM 983 C CA . GLY A 1 128 ? -15.427 -16.342 12.318 1.00 95.81 128 GLY A CA 1
ATOM 984 C C . GLY A 1 128 ? -16.398 -15.722 11.310 1.00 95.81 128 GLY A C 1
ATOM 985 O O . GLY A 1 128 ? -17.345 -16.390 10.901 1.00 95.81 128 GLY A O 1
ATOM 986 N N . LEU A 1 129 ? -16.188 -14.461 10.920 1.00 95.56 129 LEU A N 1
ATOM 987 C CA . LEU A 1 129 ? -17.023 -13.780 9.931 1.00 95.56 129 LEU A CA 1
ATOM 988 C C . LEU A 1 129 ? -16.709 -14.245 8.506 1.00 95.56 129 LEU A C 1
ATOM 990 O O . LEU A 1 129 ? -15.565 -14.572 8.175 1.00 95.56 129 LEU A O 1
ATOM 994 N N . ASN A 1 130 ? -17.723 -14.210 7.643 1.00 94.56 130 ASN A N 1
ATOM 995 C CA . ASN A 1 130 ? -17.548 -14.455 6.215 1.00 94.56 130 ASN A CA 1
ATOM 996 C C . ASN A 1 130 ? -16.925 -13.239 5.509 1.00 94.56 130 ASN A C 1
ATOM 998 O O . ASN A 1 130 ? -16.880 -12.122 6.035 1.00 94.56 130 ASN A O 1
ATOM 1002 N N . VAL A 1 131 ? -16.431 -13.457 4.287 1.00 92.06 131 VAL A N 1
ATOM 1003 C CA . VAL A 1 131 ? -15.739 -12.428 3.487 1.00 92.06 131 VAL A CA 1
ATOM 1004 C C . VAL A 1 131 ? -16.648 -11.233 3.179 1.00 92.06 131 VAL A C 1
ATOM 1006 O O . VAL A 1 131 ? -16.170 -10.106 3.119 1.00 92.06 131 VAL A O 1
ATOM 1009 N N . ASP A 1 132 ? -17.948 -11.467 3.033 1.00 95.19 132 ASP A N 1
ATOM 1010 C CA . ASP A 1 132 ? -18.981 -10.496 2.669 1.00 95.19 132 ASP A CA 1
ATOM 1011 C C . ASP A 1 132 ? -19.776 -9.940 3.865 1.00 95.19 132 ASP A C 1
ATOM 1013 O O . ASP A 1 132 ? -20.619 -9.057 3.689 1.00 95.19 132 ASP A O 1
ATOM 1017 N N . ASP A 1 133 ? -19.499 -10.409 5.086 1.00 97.00 133 ASP A N 1
ATOM 1018 C CA . ASP A 1 133 ? -20.205 -9.947 6.281 1.00 97.00 133 ASP A CA 1
ATOM 1019 C C . ASP A 1 133 ? -19.896 -8.469 6.570 1.00 97.00 133 ASP A C 1
ATOM 1021 O O . ASP A 1 133 ? -18.739 -8.041 6.594 1.00 97.00 133 ASP A O 1
ATOM 1025 N N . ARG A 1 134 ? -20.930 -7.674 6.840 1.00 97.19 134 ARG A N 1
ATOM 1026 C CA . ARG A 1 134 ? -20.775 -6.280 7.278 1.00 97.19 134 ARG A CA 1
ATOM 1027 C C . ARG A 1 134 ? -20.562 -6.212 8.786 1.00 97.19 134 ARG A C 1
ATOM 1029 O O . ARG A 1 134 ? -21.073 -7.060 9.520 1.00 97.19 134 ARG A O 1
ATOM 1036 N N . ILE A 1 135 ? -19.796 -5.221 9.234 1.00 97.44 135 ILE A N 1
ATOM 1037 C CA . ILE A 1 135 ? -1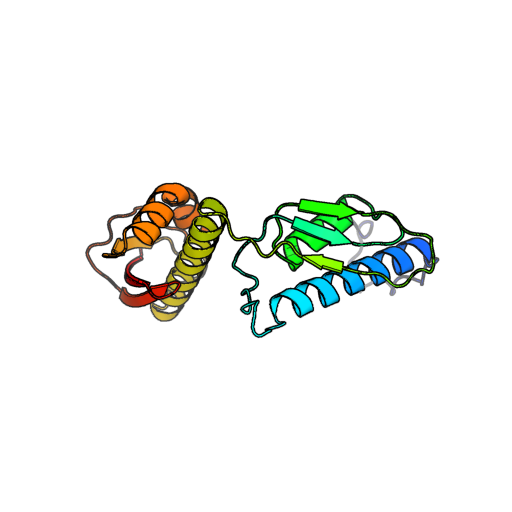9.458 -5.052 10.651 1.00 97.44 135 ILE A CA 1
ATOM 1038 C C . ILE A 1 135 ? -19.774 -3.653 11.161 1.00 97.44 135 ILE A C 1
ATOM 1040 O O . ILE A 1 135 ? -19.764 -2.678 10.416 1.00 97.44 135 ILE A O 1
ATOM 1044 N N . ILE A 1 136 ? -19.976 -3.562 12.465 1.00 97.38 136 ILE A N 1
ATOM 1045 C CA . ILE A 1 136 ? -19.809 -2.330 13.227 1.00 97.38 136 ILE A CA 1
ATOM 1046 C C . ILE A 1 136 ? -18.409 -2.414 13.838 1.00 97.38 136 ILE A C 1
ATOM 1048 O O . ILE A 1 136 ? -1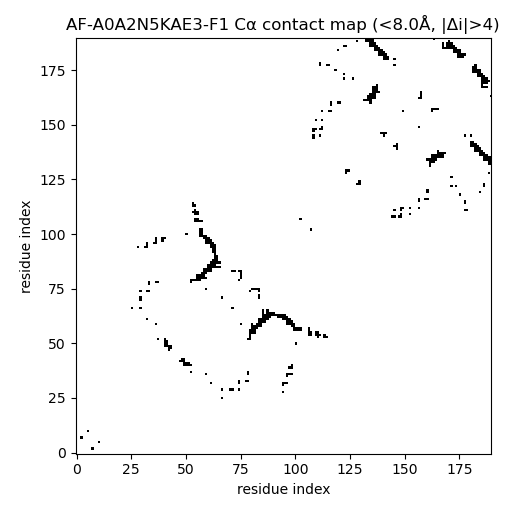8.066 -3.440 14.430 1.00 97.38 136 ILE A O 1
ATOM 1052 N N . LEU A 1 137 ? -17.592 -1.376 13.665 1.00 97.50 137 LEU A N 1
ATOM 1053 C CA . LEU A 1 137 ? -16.186 -1.340 14.073 1.00 97.50 137 LEU A CA 1
ATOM 1054 C C . LEU A 1 137 ? -15.959 -0.230 15.106 1.00 97.50 137 LEU A C 1
ATOM 1056 O O . LEU A 1 137 ? -16.577 0.822 15.046 1.00 97.50 137 LEU A O 1
ATOM 1060 N N . SER A 1 138 ? -15.067 -0.441 16.063 1.00 97.12 138 SER A N 1
ATOM 1061 C CA . SER A 1 138 ? -14.534 0.604 16.936 1.00 97.12 138 SER A CA 1
ATOM 1062 C C . SER A 1 138 ? -13.025 0.446 17.024 1.00 97.12 138 SER A C 1
ATOM 1064 O O . SER A 1 138 ? -12.511 -0.670 17.138 1.00 97.12 138 SER A O 1
ATOM 1066 N N . LEU A 1 139 ? -12.317 1.567 16.928 1.00 96.88 139 LEU A N 1
ATOM 1067 C CA . LEU A 1 139 ? -10.864 1.647 16.976 1.00 96.88 139 LEU A CA 1
ATOM 1068 C C . LEU A 1 139 ? -10.487 2.674 18.037 1.00 96.88 139 LEU A C 1
ATOM 1070 O O . LEU A 1 139 ? -10.907 3.826 17.966 1.00 96.88 139 LEU A O 1
ATOM 1074 N N . THR A 1 140 ? -9.710 2.270 19.036 1.00 95.81 140 THR A N 1
ATOM 1075 C CA . THR A 1 140 ? -9.293 3.151 20.133 1.00 95.81 140 THR A CA 1
ATOM 1076 C C . THR A 1 140 ? -7.797 3.025 20.371 1.00 95.81 140 THR A C 1
ATOM 1078 O O . THR A 1 140 ? -7.259 1.925 20.499 1.00 95.81 140 THR A O 1
ATOM 1081 N N . THR A 1 141 ? -7.116 4.162 20.447 1.00 96.62 141 THR A N 1
ATOM 1082 C CA . THR A 1 141 ? -5.683 4.258 20.725 1.00 96.62 141 THR A CA 1
ATOM 1083 C C . THR A 1 141 ? -5.403 5.507 21.556 1.00 96.62 141 THR A C 1
ATOM 1085 O O . THR A 1 141 ? -6.167 6.469 21.506 1.00 96.62 141 THR A O 1
ATOM 1088 N N . GLU A 1 142 ? -4.320 5.474 22.328 1.00 95.81 142 GLU A N 1
ATOM 1089 C CA . GLU A 1 142 ? -3.795 6.634 23.062 1.00 95.81 142 GLU A CA 1
ATOM 1090 C C . GLU A 1 142 ? -2.708 7.374 22.260 1.00 95.81 142 GLU A C 1
ATOM 1092 O O . GLU A 1 142 ? -2.276 8.457 22.652 1.00 95.81 142 GLU A O 1
ATOM 1097 N N . ASP A 1 143 ? -2.258 6.801 21.139 1.00 96.69 143 ASP A N 1
ATOM 1098 C CA . ASP A 1 143 ? -1.240 7.398 20.282 1.00 96.69 143 ASP A CA 1
ATOM 1099 C C . ASP A 1 143 ? -1.859 8.439 19.339 1.00 96.69 143 ASP A C 1
ATOM 1101 O O . ASP A 1 143 ? -2.745 8.133 18.537 1.00 96.69 143 ASP A O 1
ATOM 1105 N N . GLY A 1 144 ? -1.387 9.684 19.434 1.00 95.50 144 GLY A N 1
ATOM 1106 C CA . GLY A 1 144 ? -1.954 10.803 18.678 1.00 95.50 144 GLY A CA 1
ATOM 1107 C C . GLY A 1 144 ? -1.733 10.707 17.166 1.00 95.50 144 GLY A C 1
ATOM 1108 O O . GLY A 1 144 ? -2.586 11.147 16.396 1.00 95.50 144 GLY A O 1
ATOM 1109 N N . GLU A 1 145 ? -0.626 10.109 16.721 1.00 94.62 145 GLU A N 1
ATOM 1110 C CA . GLU A 1 145 ? -0.324 9.965 15.294 1.00 94.62 145 GLU A CA 1
ATOM 1111 C C . GLU A 1 145 ? -1.197 8.878 14.658 1.00 94.62 145 GLU A C 1
ATOM 1113 O O . GLU A 1 145 ? -1.766 9.087 13.584 1.00 94.62 145 GLU A O 1
ATOM 1118 N N . LEU A 1 146 ? -1.381 7.752 15.352 1.00 96.19 146 LEU A N 1
ATOM 1119 C CA . LEU A 1 146 ? -2.297 6.696 14.933 1.00 96.19 146 LEU A CA 1
ATOM 1120 C C . LEU A 1 146 ? -3.755 7.167 14.970 1.00 96.19 146 LEU A C 1
ATOM 1122 O O . LEU A 1 146 ? -4.520 6.847 14.060 1.00 96.19 146 LEU A O 1
ATOM 1126 N N . GLN A 1 147 ? -4.143 7.960 15.972 1.00 96.44 147 GLN A N 1
ATOM 1127 C CA . GLN A 1 147 ? -5.473 8.567 16.026 1.00 96.44 147 GLN A CA 1
ATOM 1128 C C . GLN A 1 147 ? -5.716 9.475 14.813 1.00 96.44 147 GLN A C 1
ATOM 1130 O O . GLN A 1 147 ? -6.767 9.383 14.176 1.00 96.44 147 GLN A O 1
ATOM 1135 N N . GLN A 1 148 ? -4.735 10.308 14.457 1.00 96.50 148 GLN A N 1
ATOM 1136 C CA . GLN A 1 148 ? -4.807 11.151 13.267 1.00 96.50 148 GLN A CA 1
ATOM 1137 C C . GLN A 1 148 ? -4.892 10.311 11.986 1.00 96.50 148 GLN A C 1
ATOM 1139 O O . GLN A 1 148 ? -5.719 10.603 11.128 1.00 96.50 148 GLN A O 1
ATOM 1144 N N . ALA A 1 149 ? -4.099 9.242 11.866 1.00 96.69 149 ALA A N 1
ATOM 1145 C CA . ALA A 1 149 ? -4.143 8.340 10.715 1.00 96.69 149 ALA A CA 1
ATOM 1146 C C . ALA A 1 149 ? -5.515 7.667 10.538 1.00 96.69 149 ALA A C 1
ATOM 1148 O O . ALA A 1 149 ? -6.007 7.550 9.416 1.00 96.69 149 ALA A O 1
ATOM 1149 N N . ILE A 1 150 ? -6.141 7.235 11.640 1.00 96.62 150 ILE A N 1
ATOM 1150 C CA . ILE A 1 150 ? -7.485 6.645 11.624 1.00 96.62 150 ILE A CA 1
ATOM 1151 C C . ILE A 1 150 ? -8.518 7.688 11.190 1.00 96.62 150 ILE A C 1
ATOM 1153 O O . ILE A 1 150 ? -9.342 7.387 10.334 1.00 96.62 150 ILE A O 1
ATOM 1157 N N . ALA A 1 151 ? -8.453 8.907 11.733 1.00 96.50 151 ALA A N 1
ATOM 1158 C CA . ALA A 1 151 ? -9.393 9.975 11.398 1.00 96.50 151 ALA A CA 1
ATOM 1159 C C . ALA A 1 151 ? -9.263 10.443 9.935 1.00 96.50 151 ALA A C 1
ATOM 1161 O O . ALA A 1 151 ? -10.265 10.598 9.243 1.00 96.50 151 ALA A O 1
ATOM 1162 N N . GLU A 1 152 ? -8.037 10.629 9.433 1.00 97.12 152 GLU A N 1
ATOM 1163 C CA . GLU A 1 152 ? -7.784 11.054 8.046 1.00 97.12 152 GLU A CA 1
ATOM 1164 C C . GLU A 1 152 ? -8.256 10.020 7.012 1.00 97.12 152 GLU A C 1
ATOM 1166 O O . GLU A 1 152 ? -8.618 10.383 5.890 1.00 97.12 152 GLU A O 1
ATOM 1171 N N . HIS A 1 153 ? -8.268 8.736 7.377 1.00 97.12 153 HIS A N 1
ATOM 1172 C CA . HIS A 1 153 ? -8.571 7.635 6.465 1.00 97.12 153 HIS A CA 1
ATOM 1173 C C . HIS A 1 153 ? -9.773 6.780 6.889 1.00 97.12 153 HIS A C 1
ATOM 1175 O O . HIS A 1 153 ? -9.910 5.644 6.428 1.00 97.12 153 HIS A O 1
ATOM 1181 N N . GLU A 1 154 ? -10.664 7.316 7.724 1.00 96.81 154 GLU A N 1
ATOM 1182 C CA . GLU A 1 154 ? -11.815 6.590 8.274 1.00 96.81 154 GLU A CA 1
ATOM 1183 C C . GLU A 1 154 ? -12.676 5.960 7.170 1.00 96.81 154 GLU A C 1
ATOM 1185 O O . GLU A 1 154 ? -12.994 4.773 7.224 1.00 96.81 154 GLU A O 1
ATOM 1190 N N . ALA A 1 155 ? -12.975 6.723 6.113 1.00 96.56 155 ALA A N 1
ATOM 1191 C CA . ALA A 1 155 ? -13.772 6.248 4.982 1.00 96.56 155 ALA A CA 1
ATOM 1192 C C . ALA A 1 155 ? -13.113 5.066 4.251 1.00 96.56 155 ALA A C 1
ATOM 1194 O O . ALA A 1 155 ? -13.783 4.087 3.918 1.00 96.56 155 ALA A O 1
ATOM 1195 N N . THR A 1 156 ? -11.795 5.129 4.037 1.00 96.81 156 THR A N 1
ATOM 1196 C CA . THR A 1 156 ? -11.035 4.043 3.409 1.00 96.81 156 THR A CA 1
ATOM 1197 C C . THR A 1 156 ? -11.047 2.808 4.300 1.00 96.81 156 THR A C 1
ATOM 1199 O O . THR A 1 156 ? -11.398 1.730 3.827 1.00 96.81 156 THR A O 1
ATOM 1202 N N . ILE A 1 157 ? -10.755 2.965 5.598 1.00 97.31 157 ILE A N 1
ATOM 1203 C CA . ILE A 1 157 ? -10.784 1.867 6.573 1.00 97.31 157 ILE A CA 1
ATOM 1204 C C . ILE A 1 157 ? -12.163 1.204 6.583 1.00 97.31 157 ILE A C 1
ATOM 1206 O O . ILE A 1 157 ? -12.246 -0.020 6.497 1.00 97.31 157 ILE A O 1
ATOM 1210 N N . ALA A 1 158 ? -13.243 1.986 6.634 1.00 96.88 158 ALA A N 1
ATOM 1211 C CA . ALA A 1 158 ? -14.601 1.458 6.644 1.00 96.88 158 ALA A CA 1
ATOM 1212 C C . ALA A 1 158 ? -14.931 0.691 5.355 1.00 96.88 158 ALA A C 1
ATOM 1214 O O . ALA A 1 158 ? -15.421 -0.439 5.417 1.00 96.88 158 ALA A O 1
ATOM 1215 N N . SER A 1 159 ? -14.600 1.257 4.190 1.00 96.94 159 SER A N 1
ATOM 1216 C CA . SER A 1 159 ? -14.854 0.617 2.894 1.00 96.94 159 SER A CA 1
ATOM 1217 C C . SER A 1 159 ? -14.095 -0.704 2.723 1.00 96.94 159 SER A C 1
ATOM 1219 O O . SER A 1 159 ? -14.701 -1.717 2.374 1.00 96.94 159 SER A O 1
ATOM 1221 N N . GLU A 1 160 ? -12.806 -0.726 3.069 1.00 96.62 160 GLU A N 1
ATOM 1222 C CA . GLU A 1 160 ? -11.929 -1.892 2.935 1.00 96.62 160 GLU A CA 1
ATOM 1223 C C . GLU A 1 160 ? -12.229 -2.978 3.972 1.00 96.62 160 GLU A C 1
ATOM 1225 O O . GLU A 1 160 ? -11.842 -4.126 3.783 1.00 96.62 160 GLU A O 1
ATOM 1230 N N . THR A 1 161 ? -12.910 -2.648 5.075 1.00 96.25 161 THR A N 1
ATOM 1231 C CA . THR A 1 161 ? -13.249 -3.596 6.154 1.00 96.25 161 THR A CA 1
ATOM 1232 C C . THR A 1 161 ? -14.730 -3.964 6.213 1.00 96.25 161 THR A C 1
ATOM 1234 O O . THR A 1 161 ? -15.135 -4.717 7.103 1.00 96.25 161 THR A O 1
ATOM 1237 N N . LEU A 1 162 ? -15.532 -3.487 5.251 1.00 96.44 162 LEU A N 1
ATOM 1238 C CA . LEU A 1 162 ? -16.993 -3.621 5.216 1.00 96.44 162 LEU A CA 1
ATOM 1239 C C . LEU A 1 162 ? -17.673 -3.105 6.497 1.00 96.44 162 LEU A C 1
ATOM 1241 O O . LEU A 1 162 ? -18.700 -3.649 6.920 1.00 96.44 162 LEU A O 1
ATOM 1245 N N . ALA A 1 163 ? -17.102 -2.072 7.119 1.00 96.31 163 ALA A N 1
ATOM 1246 C CA . ALA A 1 163 ? -17.703 -1.432 8.276 1.00 96.31 163 ALA A CA 1
ATOM 1247 C C . ALA A 1 163 ? -18.831 -0.493 7.836 1.00 96.31 163 ALA A C 1
ATOM 1249 O O . ALA A 1 163 ? -18.648 0.353 6.960 1.00 96.31 163 ALA A O 1
ATOM 1250 N N . THR A 1 164 ? -20.011 -0.653 8.426 1.00 96.25 164 THR A N 1
ATOM 1251 C CA . THR A 1 164 ? -21.162 0.231 8.189 1.00 96.25 164 THR A CA 1
ATOM 1252 C C . THR A 1 164 ? -21.211 1.384 9.179 1.00 96.25 164 THR A C 1
ATOM 1254 O O . THR A 1 164 ? -21.763 2.430 8.858 1.00 96.25 164 THR A O 1
ATOM 1257 N N . GLU A 1 165 ? -20.628 1.197 10.363 1.00 94.38 165 GLU A N 1
ATOM 1258 C CA . GLU A 1 165 ? -20.621 2.165 11.458 1.00 94.38 165 GLU A CA 1
ATOM 1259 C C . GLU A 1 165 ? -19.314 2.064 12.259 1.00 94.38 165 GLU A C 1
ATOM 1261 O O . GLU A 1 165 ? -18.795 0.965 12.473 1.00 94.38 165 GLU A O 1
ATOM 1266 N N . MET A 1 166 ? -18.812 3.210 12.732 1.00 91.69 166 MET A N 1
ATOM 1267 C CA . MET A 1 166 ? -17.578 3.339 13.523 1.00 91.69 166 MET A CA 1
ATOM 1268 C C . MET A 1 166 ? -17.878 3.539 15.022 1.00 91.69 166 MET A C 1
ATOM 1270 O O . MET A 1 166 ? -17.388 4.474 15.653 1.00 91.69 166 MET A O 1
ATOM 1274 N N . ALA A 1 167 ? -18.754 2.702 15.587 1.00 92.44 167 ALA A N 1
ATOM 1275 C CA . ALA A 1 167 ? -19.236 2.835 16.966 1.00 92.44 167 ALA A CA 1
ATOM 1276 C C . ALA A 1 167 ? -19.530 1.485 17.651 1.00 92.44 167 ALA A C 1
ATOM 1278 O O . ALA A 1 167 ? -20.506 1.359 18.393 1.00 92.44 167 ALA A O 1
ATOM 1279 N N . ALA A 1 168 ? -18.712 0.455 17.402 1.00 86.75 168 ALA A N 1
ATOM 1280 C CA . ALA A 1 168 ? -18.904 -0.838 18.066 1.00 86.75 168 ALA A CA 1
ATOM 1281 C C . ALA A 1 168 ? -18.801 -0.698 19.591 1.00 86.75 168 ALA A C 1
ATOM 1283 O O . ALA A 1 168 ? -17.880 -0.066 20.109 1.00 86.75 168 ALA A O 1
ATOM 1284 N N . ASN A 1 169 ? -19.752 -1.307 20.292 1.00 89.62 169 ASN A N 1
ATOM 1285 C CA . ASN A 1 169 ? -19.871 -1.290 21.749 1.00 89.62 169 ASN A CA 1
ATOM 1286 C C . ASN A 1 169 ? -19.885 -2.697 22.371 1.00 89.62 169 ASN A C 1
ATOM 1288 O O . ASN A 1 169 ? -19.768 -2.824 23.588 1.00 89.62 169 ASN A O 1
ATOM 12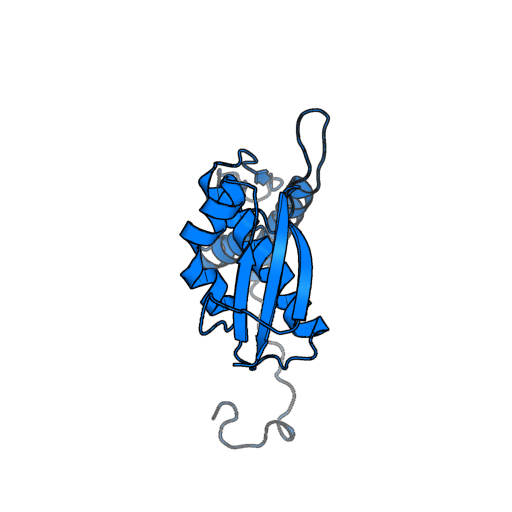92 N N . ASP A 1 170 ? -20.002 -3.739 21.549 1.00 89.00 170 ASP A N 1
ATOM 1293 C CA . ASP A 1 170 ? -19.937 -5.145 21.937 1.00 89.00 170 ASP A CA 1
ATOM 1294 C C . ASP A 1 170 ? -19.241 -5.961 20.827 1.00 89.00 170 ASP A C 1
ATOM 1296 O O . ASP A 1 170 ? -18.859 -5.426 19.780 1.00 89.00 170 ASP A O 1
ATOM 1300 N N . GLY A 1 171 ? -19.024 -7.249 21.076 1.00 92.38 171 GLY A N 1
ATOM 1301 C CA . GLY A 1 171 ? -18.496 -8.207 20.115 1.00 92.38 171 GLY A CA 1
ATOM 1302 C C . GLY A 1 171 ? -17.045 -8.607 20.357 1.00 92.38 171 GLY A C 1
ATOM 1303 O O . GLY A 1 171 ? -16.537 -8.612 21.478 1.00 92.38 171 GLY A O 1
ATOM 1304 N N . PHE A 1 172 ? -16.379 -9.006 19.278 1.00 95.75 172 PHE A N 1
ATOM 1305 C CA . PHE A 1 172 ? -15.012 -9.500 19.303 1.00 95.75 172 PHE A CA 1
ATOM 1306 C C . PHE A 1 172 ? -14.029 -8.364 19.588 1.00 95.75 172 PHE A C 1
ATOM 1308 O O . PHE A 1 172 ? -14.022 -7.349 18.892 1.00 95.75 172 PHE A O 1
ATOM 1315 N N . LEU A 1 173 ? -13.172 -8.567 20.586 1.00 96.31 173 LEU A N 1
ATOM 1316 C CA . LEU A 1 173 ? -12.116 -7.642 20.983 1.00 96.31 173 LEU A CA 1
ATOM 1317 C C . LEU A 1 173 ? -10.753 -8.194 20.577 1.00 96.31 173 LEU A C 1
ATOM 1319 O O . LEU A 1 173 ? -10.471 -9.374 20.793 1.00 96.31 173 LEU A O 1
ATOM 1323 N N . ALA A 1 174 ? -9.885 -7.325 20.065 1.00 95.75 174 ALA A N 1
ATOM 1324 C CA . ALA A 1 174 ? -8.466 -7.626 19.964 1.00 95.75 174 ALA A CA 1
ATOM 1325 C C . ALA A 1 174 ? -7.609 -6.419 20.345 1.00 95.75 174 ALA A C 1
ATOM 1327 O O . ALA A 1 174 ? -7.895 -5.276 19.989 1.00 95.75 174 ALA A O 1
ATOM 1328 N N . ASP A 1 175 ? -6.510 -6.704 21.028 1.00 95.62 175 ASP A N 1
ATOM 1329 C CA . ASP A 1 175 ? -5.437 -5.749 21.256 1.00 95.62 175 ASP A CA 1
ATOM 1330 C C . ASP A 1 175 ? -4.326 -6.041 20.246 1.00 95.62 175 ASP A C 1
ATOM 1332 O O . ASP A 1 175 ? -3.797 -7.154 20.177 1.00 95.62 175 ASP A O 1
ATOM 1336 N N . VAL A 1 176 ? -3.980 -5.048 19.433 1.00 95.94 176 VAL A N 1
ATOM 1337 C CA . VAL A 1 176 ? -2.931 -5.161 18.416 1.00 95.94 176 VAL A CA 1
ATOM 1338 C C . VAL A 1 176 ? -1.955 -3.999 18.527 1.00 95.94 176 VAL A C 1
ATOM 1340 O O . VAL A 1 176 ? -2.239 -2.966 19.128 1.00 95.94 176 VAL A O 1
ATOM 1343 N N . THR A 1 177 ? -0.782 -4.160 17.924 1.00 94.44 177 THR A N 1
ATOM 1344 C CA . THR A 1 177 ? 0.224 -3.100 17.847 1.00 94.44 177 THR A CA 1
ATOM 1345 C C . THR A 1 177 ? 0.399 -2.665 16.396 1.00 94.44 177 THR A C 1
ATOM 1347 O O . THR A 1 177 ? 0.651 -3.499 15.522 1.00 94.44 177 THR A O 1
ATOM 1350 N N . VAL A 1 178 ? 0.289 -1.363 16.137 1.00 92.94 178 VAL A N 1
ATOM 1351 C CA . VAL A 1 178 ? 0.508 -0.738 14.825 1.00 92.94 178 VAL A CA 1
ATOM 1352 C C . VAL A 1 178 ? 1.709 0.191 14.936 1.00 92.94 178 VAL A C 1
ATOM 1354 O O . VAL A 1 178 ? 1.653 1.189 15.638 1.00 92.94 178 VAL A O 1
ATOM 1357 N N . GLU A 1 179 ? 2.818 -0.170 14.283 1.00 86.44 179 GLU A N 1
ATOM 1358 C CA . GLU A 1 179 ? 4.073 0.611 14.291 1.00 86.44 179 GLU A CA 1
ATOM 1359 C C . GLU A 1 179 ? 4.549 1.032 15.703 1.00 86.44 179 GLU A C 1
ATOM 1361 O O . GLU A 1 179 ? 5.100 2.107 15.904 1.00 86.44 179 GLU A O 1
ATOM 1366 N N . GLY A 1 180 ? 4.347 0.155 16.695 1.00 88.00 180 GLY A N 1
ATOM 1367 C CA . GLY A 1 180 ? 4.723 0.383 18.097 1.00 88.00 180 GLY A CA 1
ATOM 1368 C C . GLY A 1 180 ? 3.619 0.994 18.968 1.00 88.00 180 GLY A C 1
ATOM 1369 O O . GLY A 1 180 ? 3.696 0.877 20.188 1.00 88.00 180 GLY A O 1
ATOM 1370 N N . ALA A 1 181 ? 2.567 1.555 18.370 1.00 93.56 181 ALA A N 1
ATOM 1371 C CA . ALA A 1 181 ? 1.410 2.086 19.083 1.00 93.56 181 ALA A CA 1
ATOM 1372 C C . ALA A 1 181 ? 0.386 0.986 19.401 1.00 93.56 181 ALA A C 1
ATOM 1374 O O . ALA A 1 181 ? 0.101 0.117 18.572 1.00 93.56 181 ALA A O 1
ATOM 1375 N N . ALA A 1 182 ? -0.185 1.024 20.606 1.00 95.81 182 ALA A N 1
ATOM 1376 C CA . ALA A 1 182 ? -1.254 0.116 21.005 1.00 95.81 182 ALA A CA 1
ATOM 1377 C C . ALA A 1 182 ? -2.587 0.538 20.371 1.00 95.81 182 ALA A C 1
ATOM 1379 O O . ALA A 1 182 ? -2.974 1.706 20.429 1.00 95.81 182 ALA A O 1
ATOM 1380 N N . LEU A 1 183 ? -3.304 -0.424 19.798 1.00 97.38 183 LEU A N 1
ATOM 1381 C CA . LEU A 1 183 ? -4.614 -0.238 19.192 1.00 97.38 183 LEU A CA 1
ATOM 1382 C C . LEU A 1 183 ? -5.569 -1.298 19.732 1.00 97.38 183 LEU A C 1
ATOM 1384 O O . LEU A 1 183 ? -5.345 -2.496 19.554 1.00 97.38 183 LEU A O 1
ATOM 1388 N N . LYS A 1 184 ? -6.656 -0.840 20.344 1.00 97.00 184 LYS A N 1
ATOM 1389 C CA . LYS A 1 184 ? -7.791 -1.680 20.708 1.00 97.00 184 LYS A CA 1
ATOM 1390 C C . LYS A 1 184 ? -8.791 -1.643 19.571 1.00 97.00 184 LYS A C 1
ATOM 1392 O O . LYS A 1 184 ? -9.240 -0.563 19.184 1.00 97.00 184 LYS A O 1
ATOM 1397 N N . LEU A 1 185 ? -9.122 -2.809 19.037 1.00 96.31 185 LEU A N 1
ATOM 1398 C CA . LEU A 1 185 ? -10.167 -2.961 18.036 1.00 96.31 185 LEU A CA 1
ATOM 1399 C C . LEU A 1 185 ? -11.319 -3.772 18.622 1.00 96.31 185 LEU A C 1
ATOM 1401 O O . LEU A 1 185 ? -11.105 -4.769 19.313 1.00 96.31 185 LEU A O 1
ATOM 1405 N N . GLN A 1 186 ? -12.537 -3.337 18.327 1.00 97.44 186 GLN A N 1
ATOM 1406 C CA . GLN A 1 186 ? -13.762 -4.042 18.673 1.00 97.44 186 GLN A CA 1
ATOM 1407 C C . GLN A 1 186 ? -14.636 -4.143 17.433 1.00 97.44 186 GLN A C 1
ATOM 1409 O O . GLN A 1 186 ? -14.821 -3.151 16.730 1.00 97.44 186 GLN A O 1
ATOM 1414 N N . LEU A 1 187 ? -15.158 -5.331 17.146 1.00 96.50 187 LEU A N 1
ATOM 1415 C CA . LEU A 1 187 ? -16.048 -5.533 16.012 1.00 96.50 187 LEU A CA 1
ATOM 1416 C C . LEU A 1 187 ? -17.188 -6.490 16.335 1.00 96.50 187 LEU A C 1
ATOM 1418 O O . LEU A 1 187 ? -17.021 -7.470 17.057 1.00 96.50 187 LEU A O 1
ATOM 1422 N N . GLN A 1 188 ? -18.336 -6.234 15.725 1.00 95.38 188 GLN A N 1
ATOM 1423 C CA . GLN A 1 188 ? -19.494 -7.120 15.746 1.00 95.38 188 GLN A CA 1
ATOM 1424 C C . GLN A 1 188 ? -20.139 -7.155 14.369 1.00 95.38 188 GLN A C 1
ATOM 1426 O O . GLN A 1 188 ? -20.017 -6.205 13.594 1.00 95.38 188 GLN A O 1
ATOM 1431 N N . LYS A 1 189 ? -20.812 -8.260 14.054 1.00 95.25 189 LYS A N 1
ATOM 1432 C CA . LYS A 1 189 ? -21.606 -8.357 12.831 1.00 95.25 189 LYS A CA 1
ATOM 1433 C C . LYS A 1 189 ? -22.761 -7.353 12.905 1.00 95.25 189 LYS A C 1
ATOM 1435 O O . LYS A 1 189 ? -23.411 -7.274 13.945 1.00 95.25 189 LYS A O 1
ATOM 1440 N N . ALA A 1 190 ? -22.952 -6.588 11.831 1.00 90.25 190 ALA A N 1
ATOM 1441 C CA . ALA A 1 190 ? -24.064 -5.648 11.692 1.00 90.25 190 ALA A CA 1
ATOM 1442 C C . ALA A 1 190 ? -25.403 -6.374 11.481 1.00 90.25 190 ALA A C 1
ATOM 1444 O O . ALA A 1 190 ? -25.392 -7.471 10.868 1.00 90.25 190 ALA A O 1
#

Secondary structure (DSSP, 8-state):
-TTTTS-GGGSPPPPP----HHHHHHHHHHHHHHHHHHHHHH---SS-----TTS-EEEEEE-SSPPPHHHHHHHHHHHTEEEEEE----TTSPP-EEE-----HHHHHHHHHHHHHHHHHHHHHHTT--TT--EEEEEE-S-HHHHHHHHHTHHHHHHHHTEEES---SSEEEEEEETTEEEEEEEEE-

Sequence (190 aa):
KLTGGESVHLLDWPKTGAINEAVLDEMAQTRAIIEQGLAKRMSKSDSEQQVKVRQPLNQLGYSGKRLGGELEQIIAEEVNVKHVINNGGDEGDAVVVTLDKDITPELKREGMMREVIRNVQNARKQAGLNVDDRIILSLTTEDGELQQAIAEHEATIASETLATEMAANDGFLADVTVEGAALKLQLQKA

Nearest PDB structures (foldseek):
  8c8w-assembly1_A  TM=7.191E-01  e=7.322E-11  Priestia megaterium
  8c8v-assembly1_A  TM=7.122E-01  e=2.094E-10  Priestia megaterium NBRC 15308 = ATCC 14581
  8c9d-assembly1_A  TM=7.114E-01  e=2.521E-10  Priestia megaterium
  4xkz-assembly1_A  TM=5.778E-01  e=1.359E-02  Pseudomonas aeruginosa PAO1
  2uyk-assembly1_C  TM=5.302E-01  e=5.547E-01  Escherichia coli

Foldseek 3Di:
DVVPPDDPVPDDDDDDDDDDVVVVVLVVLLVVQLVVLQVVLCDDDPPDDRHDQLQEFAEKEKEDDDHDPVSQVVSCVSSRYPGYYYPYDYHPDDMDMDGHPDQDLVSLLSSLLSVLLVVLVVQCVVLVHDPQFAKAKEKDFPDPSNVVSCVVCVVVSCVSNNYPHHDDDDAGWDWDARPNTIMIMHMDGD

pLDDT: mean 92.8, std 6.53, range [59.62, 98.25]

Radius of gyration: 22.18 Å; Cα contacts (8 Å, |Δi|>4): 286; chains: 1; bounding box: 48×42×56 Å

Mean predicted aligned error: 6.18 Å

Solvent-accessible surface area (backbone atoms only — not comparable to full-atom values): 10903 Å² total; per-residue (Å²): 112,98,59,82,78,58,61,77,90,76,56,78,81,83,76,86,75,88,81,62,63,69,60,52,50,54,50,51,52,49,50,52,49,35,54,49,46,47,48,59,28,63,46,66,57,100,90,40,74,61,46,59,63,73,44,44,29,56,33,32,39,33,37,19,69,80,72,57,70,72,55,44,46,52,41,20,63,78,46,27,28,77,39,65,41,74,73,45,61,53,88,86,54,81,72,48,70,47,71,49,79,74,70,46,73,67,38,47,27,52,20,49,39,51,47,50,44,54,51,51,51,50,49,40,53,72,68,68,52,60,96,83,54,45,22,24,29,26,79,49,58,88,42,68,64,61,48,49,20,46,66,78,38,42,70,59,46,26,64,80,59,40,35,82,42,83,69,36,86,57,69,49,74,48,82,47,72,54,98,85,38,61,35,41,38,29,33,28,79,105